Protein 7XKC (pdb70)

Nearest PDB structures (foldseek):
  7xkc-assembly2_B  TM=1.013E+00  e=2.143E-16  Daucus carota subsp. sativus
  7xkc-assembly1_A  TM=9.988E-01  e=8.987E-15  Daucus carota subsp. sativus
  7al8-assembly1_C  TM=9.572E-01  e=4.721E-09  Amaranthus caudatus
  1vbw-assembly1_A  TM=9.549E-01  e=1.785E-08  Momordica charantia
  3rdz-assembly1_C  TM=9.498E-01  e=2.299E-08  Fagopyrum esculentum

B-factor: mean 60.23, std 13.92, range [34.9, 108.22]

Foldseek 3Di:
DDKDWDCDPDNDTDIDDQDWDDFKAQVQQFPALVVSQVVVCVRTVQAHEDEDEPPDDDDPDFASRYWYQYAYPVRGRHGITGGD/DWDWDVVIDIDDADADDFWAQVQQFPAQVVSQVVVCVRGVQAHEDEDEPPDDPDFASRYWYQYAYPVRGRHGITGGD/DADWDWDCDPPSDTDIDGAHHFDFWAQVQAFPFQVVSQVVVCVRPVQAHEDEDEPPDDDDPDFASRYWYQYAYPGRGRHGITGHD/DDDKDWDCDPDNDTDIDDADWDDFKAQVQQFPAQVVSQVVVCVRTVQAHEDEDEPPDDDDPDFDSRYWYQYAYPVRGRHGITGHD

Sequence (331 aa):
GLEVLFQGPGSMESLLSCRGGKSSWPELVGKEGHIAAATVERENRHVRATVMREGSPTTQDFRCDRVWVVVNNRGIVVSPPHIGLEVLFQMESLLSCRGGKSSWPELVGKEGHIAAATVERENRHVRATVMREGSTQDFRCDRVWVVVNNRGIVVSPPHIGSGLEVLFQGPGSMESLLSCRGGKSSWPELVGKEGHIAAATVERENRHVRATVMREGSPTTQDFRCDRVWVVVNNRGIVVSPPHIGSGLEVLFQGPGSMESLLSCRGGKSSWPELVGKEGHIAAATVERENRHVRATVMREGSPTTQDFRCDRVWVVVNNRGIVVSPPHIG

Structure (mmCIF, N/CA/C/O backbone):
data_7XKC
#
_entry.id   7XKC
#
_cell.length_a   53.850
_cell.length_b   66.210
_cell.length_c   121.600
_cell.angle_alpha   90.000
_cell.angle_beta   90.000
_cell.angle_gamma   90.000
#
_symmetry.space_group_name_H-M   'P 21 21 21'
#
loop_
_entity.id
_entity.type
_entity.pdbx_description
1 polymer DCHP
2 non-polymer 'SULFATE ION'
3 water water
#
loop_
_atom_site.group_PDB
_atom_site.id
_atom_site.type_symbol
_atom_site.label_atom_id
_atom_site.label_alt_id
_atom_site.label_comp_id
_atom_site.label_asym_id
_atom_site.label_entity_id
_atom_site.label_seq_id
_atom_site.pdbx_PDB_ins_code
_atom_site.Cartn_x
_atom_site.Cartn_y
_atom_site.Cartn_z
_atom_site.occupancy
_atom_site.B_iso_or_equiv
_atom_site.auth_seq_id
_atom_site.auth_comp_id
_atom_site.auth_asym_id
_atom_site.auth_atom_id
_atom_site.pdbx_PDB_model_num
ATOM 1 N N . GLY A 1 9 ? 48.455 53.962 57.462 1.00 60.02 -4 GLY A N 1
ATOM 2 C CA . GLY A 1 9 ? 48.845 55.242 56.840 1.00 59.52 -4 GLY A CA 1
ATOM 3 C C . GLY A 1 9 ? 47.989 56.388 57.342 1.00 57.46 -4 GLY A C 1
ATOM 4 O O . GLY A 1 9 ? 48.490 57.118 58.196 1.00 55.04 -4 GLY A O 1
ATOM 5 N N . LEU A 1 10 ? 46.753 56.523 56.828 1.00 56.29 -3 LEU A N 1
ATOM 6 C CA . LEU A 1 10 ? 45.849 57.688 57.038 1.00 56.37 -3 LEU A CA 1
ATOM 7 C C . LEU A 1 10 ? 45.616 57.942 58.536 1.00 54.49 -3 LEU A C 1
ATOM 8 O O . LEU A 1 10 ? 45.189 57.027 59.284 1.00 51.30 -3 LEU A O 1
ATOM 13 N N . GLU A 1 11 ? 45.928 59.164 58.961 1.00 52.02 -2 GLU A N 1
ATOM 14 C CA . GLU A 1 11 ? 45.500 59.709 60.262 1.00 53.40 -2 GLU A CA 1
ATOM 15 C C . GLU A 1 11 ? 44.408 60.742 60.024 1.00 51.01 -2 GLU A C 1
ATOM 16 O O . GLU A 1 11 ? 44.581 61.585 59.147 1.00 48.06 -2 GLU A O 1
ATOM 22 N N . VAL A 1 12 ? 43.338 60.669 60.808 1.00 53.62 -1 VAL A N 1
ATOM 23 C CA . VAL A 1 12 ? 42.227 61.649 60.748 1.00 55.65 -1 VAL A CA 1
ATOM 24 C C . VAL A 1 12 ? 42.030 62.218 62.153 1.00 56.82 -1 VAL A C 1
ATOM 25 O O . VAL A 1 12 ? 41.724 61.454 63.069 1.00 53.92 -1 VAL A O 1
ATOM 29 N N . LEU A 1 13 ? 42.270 63.517 62.277 1.00 57.43 0 LEU A N 1
ATOM 30 C CA . LEU A 1 13 ? 41.979 64.350 63.457 1.00 60.23 0 LEU A CA 1
ATOM 31 C C . LEU A 1 13 ? 40.537 64.844 63.342 1.00 60.54 0 LEU A C 1
ATOM 32 O O . LEU A 1 13 ? 40.190 65.417 62.318 1.00 63.11 0 LEU A O 1
ATOM 37 N N . PHE A 1 14 ? 39.704 64.552 64.345 1.00 57.62 1 PHE A N 1
ATOM 38 C CA . PHE A 1 14 ? 38.305 65.009 64.468 1.00 57.86 1 PHE A CA 1
ATOM 39 C C . PHE A 1 14 ? 38.297 66.123 6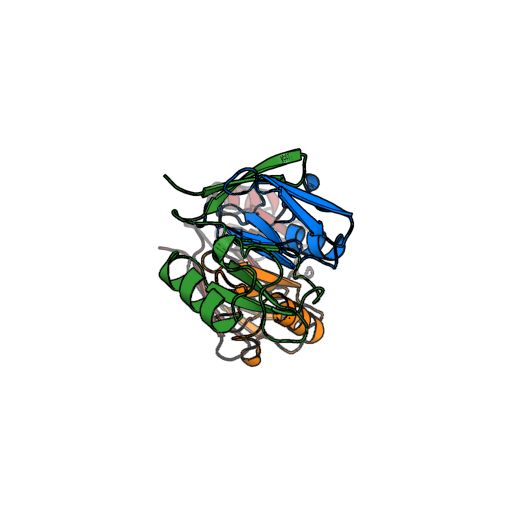5.503 1.00 59.25 1 PHE A C 1
ATOM 40 O O . PHE A 1 14 ? 38.743 65.893 66.634 1.00 56.28 1 PHE A O 1
ATOM 48 N N . GLN A 1 15 ? 37.886 67.307 65.051 1.00 60.64 2 GLN A N 1
ATOM 49 C CA . GLN A 1 15 ? 37.699 68.530 65.862 1.00 64.44 2 GLN A CA 1
ATOM 50 C C . GLN A 1 15 ? 36.231 68.532 66.293 1.00 64.54 2 GLN A C 1
ATOM 51 O O . GLN A 1 15 ? 35.401 69.115 65.572 1.00 61.54 2 GLN A O 1
ATOM 57 N N . GLY A 1 16 ? 35.974 67.859 67.420 1.00 62.39 3 GLY A N 1
ATOM 58 C CA . GLY A 1 16 ? 34.704 67.192 67.754 1.00 65.05 3 GLY A CA 1
ATOM 59 C C . GLY A 1 16 ? 33.633 68.188 68.162 1.00 73.03 3 GLY A C 1
ATOM 60 O O . GLY A 1 16 ? 33.705 69.359 67.803 1.00 74.52 3 GLY A O 1
ATOM 61 N N . PRO A 1 17 ? 32.587 67.735 68.892 1.00 72.93 4 PRO A N 1
ATOM 62 C CA . PRO A 1 17 ? 31.485 68.605 69.293 1.00 75.91 4 PRO A CA 1
ATOM 63 C C . PRO A 1 17 ? 31.897 69.879 70.039 1.00 78.30 4 PRO A C 1
ATOM 64 O O . PRO A 1 17 ? 31.207 70.849 69.848 1.00 85.28 4 PRO A O 1
ATOM 68 N N . GLY A 1 18 ? 32.947 69.848 70.866 1.00 77.78 5 GLY A N 1
ATOM 69 C CA . GLY A 1 18 ? 33.448 71.040 71.577 1.00 81.47 5 GLY A CA 1
ATOM 70 C C . GLY A 1 18 ? 34.825 71.424 71.072 1.00 83.09 5 GLY A C 1
ATOM 71 O O . GLY A 1 18 ? 35.011 71.547 69.843 1.00 78.95 5 GLY A O 1
ATOM 72 N N . SER A 1 19 ? 35.774 71.586 72.000 1.00 86.49 6 SER A N 1
ATOM 73 C CA . SER A 1 19 ? 37.240 71.534 71.746 1.00 86.10 6 SER A CA 1
ATOM 74 C C . SER A 1 19 ? 37.724 70.074 71.795 1.00 83.59 6 SER A C 1
ATOM 75 O O . SER A 1 19 ? 38.943 69.855 71.925 1.00 83.06 6 SER A O 1
ATOM 78 N N . MET A 1 20 ? 36.798 69.110 71.705 1.00 80.47 7 MET A N 1
ATOM 79 C CA . MET A 1 20 ? 37.048 67.651 71.588 1.00 76.69 7 MET A CA 1
ATOM 80 C C . MET A 1 20 ? 38.055 67.365 70.459 1.00 74.40 7 MET A C 1
ATOM 81 O O . MET A 1 20 ? 37.742 67.665 69.278 1.00 68.34 7 MET A O 1
ATOM 86 N N . GLU A 1 21 ? 39.217 66.811 70.811 1.00 77.28 8 GLU A N 1
ATOM 87 C CA . GLU A 1 21 ? 40.204 66.223 69.867 1.00 72.49 8 GLU A CA 1
ATOM 88 C C . GLU A 1 21 ? 40.026 64.703 69.923 1.00 66.25 8 GLU A C 1
ATOM 89 O O . GLU A 1 21 ? 39.799 64.179 71.021 1.00 64.03 8 GLU A O 1
ATOM 95 N N . SER A 1 22 ? 40.073 64.031 68.772 1.00 62.39 9 SER A N 1
ATOM 96 C CA . SER A 1 22 ? 40.271 62.565 68.661 1.00 61.58 9 SER A CA 1
ATOM 97 C C . SER A 1 22 ? 40.979 62.218 67.347 1.00 60.90 9 SER A C 1
ATOM 98 O O . SER A 1 22 ? 40.845 62.986 66.383 1.00 64.80 9 SER A O 1
ATOM 101 N N . LEU A 1 23 ? 41.687 61.088 67.317 1.00 59.38 10 LEU A N 1
ATOM 102 C CA . LEU A 1 23 ? 42.415 60.568 66.139 1.00 56.03 10 LEU A CA 1
ATOM 103 C C . LEU A 1 23 ? 41.855 59.191 65.778 1.00 52.42 10 LEU A C 1
ATOM 104 O O . LEU A 1 23 ? 41.573 58.442 66.709 1.00 51.18 10 LEU A O 1
ATOM 109 N N . LEU A 1 24 ? 41.684 58.904 64.485 1.00 52.84 11 LEU A N 1
ATOM 110 C CA . LEU A 1 24 ? 41.659 57.526 63.942 1.00 50.68 11 LEU A CA 1
ATOM 111 C C . LEU A 1 24 ? 42.981 57.299 63.221 1.00 50.69 11 LEU A C 1
ATOM 112 O O . LEU A 1 24 ? 43.409 58.200 62.484 1.00 52.18 11 LEU A O 1
ATOM 117 N N . SER A 1 25 ? 43.605 56.154 63.443 1.00 52.77 12 SER A N 1
ATOM 118 C CA . SER A 1 25 ? 44.766 55.662 62.667 1.00 55.30 12 SER A CA 1
ATOM 119 C C . SER A 1 25 ? 44.271 54.515 61.794 1.00 56.42 12 SER A C 1
ATOM 120 O O . SER A 1 25 ? 44.129 53.399 62.316 1.00 60.61 12 SER A O 1
ATOM 123 N N . CYS A 1 26 ? 43.942 54.805 60.539 1.00 55.68 13 CYS A N 1
ATOM 124 C CA . CYS A 1 26 ? 43.519 53.785 59.542 1.00 57.94 13 CYS A CA 1
ATOM 125 C C . CYS A 1 26 ? 44.752 52.974 59.121 1.00 66.31 13 CYS A C 1
ATOM 126 O O . CYS A 1 26 ? 45.868 53.536 59.156 1.00 71.35 13 CYS A O 1
ATOM 129 N N . ARG A 1 27 ? 44.536 51.717 58.735 1.00 65.38 14 ARG A N 1
ATOM 130 C CA . ARG A 1 27 ? 45.585 50.667 58.658 1.00 65.75 14 ARG A CA 1
ATOM 131 C C . ARG A 1 27 ? 46.495 50.865 57.433 1.00 66.61 14 ARG A C 1
ATOM 132 O O . ARG A 1 27 ? 47.704 51.095 57.640 1.00 70.11 14 ARG A O 1
ATOM 140 N N . GLY A 1 28 ? 45.969 50.761 56.209 1.00 63.74 15 GLY A N 1
ATOM 141 C CA . GLY A 1 28 ? 46.758 50.414 55.007 1.00 62.07 15 GLY A CA 1
ATOM 142 C C . GLY A 1 28 ? 47.580 51.560 54.449 1.00 61.45 15 GLY A C 1
ATOM 143 O O . GLY A 1 28 ? 48.015 52.421 55.216 1.00 64.95 15 GLY A O 1
ATOM 144 N N . GLY A 1 29 ? 47.815 51.540 53.136 1.00 61.37 16 GLY A N 1
ATOM 145 C CA . GLY A 1 29 ? 48.569 52.563 52.397 1.00 63.38 16 GLY A CA 1
ATOM 146 C C . GLY A 1 29 ? 47.625 53.582 51.796 1.00 59.18 16 GLY A C 1
ATOM 147 O O . GLY A 1 29 ? 47.381 54.614 52.441 1.00 70.30 16 GLY A O 1
ATOM 148 N N . LYS A 1 30 ? 47.064 53.262 50.635 1.00 52.83 17 LYS A N 1
ATOM 149 C CA . LYS A 1 30 ? 46.307 54.213 49.785 1.00 48.92 17 LYS A CA 1
ATOM 150 C C . LYS A 1 30 ? 44.941 54.502 50.429 1.00 46.36 17 LYS A C 1
ATOM 151 O O . LYS A 1 30 ? 44.276 53.552 50.885 1.00 45.95 17 LYS A O 1
ATOM 157 N N . SER A 1 31 ? 44.543 55.772 50.444 1.00 50.44 18 SER A N 1
ATOM 158 C CA . SER A 1 31 ? 43.279 56.263 51.036 1.00 49.16 18 SER A CA 1
ATOM 159 C C . SER A 1 31 ? 42.407 56.985 49.997 1.00 48.46 18 SER A C 1
ATOM 160 O O . SER A 1 31 ? 41.251 57.268 50.320 1.00 47.25 18 SER A O 1
ATOM 163 N N . SER A 1 32 ? 42.926 57.277 48.802 1.00 47.11 19 SER A N 1
ATOM 164 C CA . SER A 1 32 ? 42.245 58.123 47.778 1.00 48.69 19 SER A CA 1
ATOM 165 C C . SER A 1 32 ? 42.555 57.609 46.367 1.00 47.32 19 SER A C 1
ATOM 166 O O . SER A 1 32 ? 43.716 57.263 46.115 1.00 50.35 19 SER A O 1
ATOM 169 N N . TRP A 1 33 ? 41.557 57.595 45.482 1.00 45.39 20 TRP A N 1
ATOM 170 C CA . TRP A 1 33 ? 41.634 57.021 44.113 1.00 44.47 20 TRP A CA 1
ATOM 171 C C . TRP A 1 33 ? 41.131 58.022 43.070 1.00 43.54 20 TRP A C 1
ATOM 172 O O . TRP A 1 33 ? 40.148 57.779 42.371 1.00 42.01 20 TRP A O 1
ATOM 183 N N . PRO A 1 34 ? 41.819 59.170 42.883 1.00 46.85 21 PRO A N 1
ATOM 184 C CA . PRO A 1 34 ? 41.418 60.145 41.866 1.00 46.28 21 PRO A CA 1
ATOM 185 C C . PRO A 1 34 ? 41.387 59.513 40.466 1.00 45.86 21 PRO A C 1
ATOM 186 O O . PRO A 1 34 ? 40.511 59.850 39.699 1.00 48.65 21 PRO A O 1
ATOM 190 N N . GLU A 1 35 ? 42.309 58.593 40.184 1.00 43.61 22 GLU A N 1
ATOM 191 C CA . GLU A 1 35 ? 42.485 57.961 38.846 1.00 43.96 22 GLU A CA 1
ATOM 192 C C . GLU A 1 35 ? 41.265 57.090 38.510 1.00 43.15 22 GLU A C 1
ATOM 193 O O . GLU A 1 35 ? 41.205 56.594 37.381 1.00 40.66 22 GLU A O 1
ATOM 199 N N . LEU A 1 36 ? 40.335 56.879 39.455 1.00 44.24 23 LEU A N 1
ATOM 200 C CA . LEU A 1 36 ? 39.171 55.980 39.237 1.00 43.25 23 LEU A CA 1
ATOM 201 C C . LEU A 1 36 ? 37.932 56.771 38.801 1.00 42.93 23 LEU A C 1
ATOM 202 O O . LEU A 1 36 ? 36.935 56.120 38.392 1.00 40.98 23 LEU A O 1
ATOM 207 N N . VAL A 1 37 ? 37.991 58.107 38.840 1.00 44.78 24 VAL A N 1
ATOM 208 C CA . VAL A 1 37 ? 36.873 58.958 38.346 1.00 45.89 24 VAL A CA 1
ATOM 209 C C . VAL A 1 37 ? 36.721 58.672 36.846 1.00 48.19 24 VAL A C 1
ATOM 210 O O . VAL A 1 37 ? 37.747 58.728 36.132 1.00 49.62 24 VAL A O 1
ATOM 214 N N . GLY A 1 38 ? 35.503 58.340 36.401 1.00 47.44 25 GLY A N 1
ATOM 215 C CA . GLY A 1 38 ? 35.181 58.108 34.982 1.00 48.41 25 GLY A CA 1
ATOM 216 C C . GLY A 1 38 ? 35.232 56.642 34.610 1.00 49.08 25 GLY A C 1
ATOM 217 O O . GLY A 1 38 ? 34.872 56.334 33.478 1.00 51.56 25 GLY A O 1
ATOM 218 N N . LYS A 1 39 ? 35.669 55.759 35.509 1.00 46.98 26 LYS A N 1
ATOM 219 C CA . LYS A 1 39 ? 35.688 54.291 35.279 1.00 47.72 26 LYS A CA 1
ATOM 220 C C . LYS A 1 39 ? 34.340 53.707 35.713 1.00 46.23 26 LYS A C 1
ATOM 221 O O . LYS A 1 39 ? 33.591 54.408 36.414 1.00 47.06 26 LYS A O 1
ATOM 227 N N . GLU A 1 40 ? 34.049 52.472 35.305 1.00 46.98 27 GLU A N 1
ATOM 228 C CA . GLU A 1 40 ? 32.841 51.719 35.735 1.00 49.53 27 GLU A CA 1
ATOM 229 C C . GLU A 1 40 ? 33.007 51.369 37.221 1.00 47.28 27 GLU A C 1
ATOM 230 O O . GLU A 1 40 ? 34.145 50.966 37.633 1.00 44.28 27 GLU A O 1
ATOM 236 N N . GLY A 1 41 ? 31.922 51.494 37.990 1.00 46.68 28 GLY A N 1
ATOM 237 C CA . GLY A 1 41 ? 31.883 51.250 39.441 1.00 47.10 28 GLY A CA 1
ATOM 238 C C . GLY A 1 41 ? 32.581 49.959 39.845 1.00 45.83 28 GLY A C 1
ATOM 239 O O . GLY A 1 41 ? 33.346 49.992 40.823 1.00 44.31 28 GLY A O 1
ATOM 240 N N . HIS A 1 42 ? 32.361 48.873 39.094 1.00 46.54 29 HIS A N 1
ATOM 241 C CA . HIS A 1 42 ? 32.808 47.504 39.457 1.00 47.40 29 HIS A CA 1
ATOM 242 C C . HIS A 1 42 ? 34.314 47.360 39.209 1.00 45.84 29 HIS A C 1
ATOM 243 O O . HIS A 1 42 ? 34.957 46.678 40.017 1.00 44.95 29 HIS A O 1
ATOM 250 N N . ILE A 1 43 ? 34.847 48.003 38.155 1.00 46.21 30 ILE A N 1
ATOM 251 C CA . ILE A 1 43 ? 36.310 48.058 37.896 1.00 47.17 30 ILE A CA 1
ATOM 252 C C . ILE A 1 43 ? 36.952 48.832 39.048 1.00 45.49 30 ILE A C 1
ATOM 253 O O . ILE A 1 43 ? 37.974 48.336 39.590 1.00 47.19 30 ILE A O 1
ATOM 258 N N . ALA A 1 44 ? 36.369 49.982 39.403 1.00 45.67 31 ALA A N 1
ATOM 259 C CA . ALA A 1 44 ? 36.867 50.892 40.461 1.00 44.09 31 ALA A CA 1
ATOM 260 C C . ALA A 1 44 ? 36.910 50.162 41.812 1.00 40.70 31 ALA A C 1
ATOM 261 O O . ALA A 1 44 ? 37.972 50.189 42.469 1.00 38.36 31 ALA A O 1
ATOM 263 N N . ALA A 1 45 ? 35.808 49.513 42.185 1.00 40.85 32 ALA A N 1
ATOM 264 C CA . ALA A 1 45 ? 35.671 48.786 43.468 1.00 40.65 32 ALA A CA 1
ATOM 265 C C . ALA A 1 45 ? 36.721 47.670 43.548 1.00 41.16 32 ALA A C 1
ATOM 266 O O . ALA A 1 45 ? 37.301 47.480 44.633 1.00 39.91 32 ALA A O 1
ATOM 268 N N . ALA A 1 46 ? 36.978 46.971 42.431 1.00 42.76 33 ALA A N 1
ATOM 269 C CA . ALA A 1 46 ? 37.974 45.876 42.378 1.00 42.14 33 ALA A CA 1
ATOM 270 C C . ALA A 1 46 ? 39.375 46.467 42.577 1.00 43.38 33 ALA A C 1
ATOM 271 O O . ALA A 1 46 ? 40.117 45.920 43.412 1.00 47.34 33 ALA A O 1
ATOM 273 N N . THR A 1 47 ? 39.677 47.589 41.922 1.00 42.00 34 THR A N 1
ATOM 274 C CA . THR A 1 47 ? 40.999 48.264 41.987 1.00 41.86 34 THR A CA 1
ATOM 275 C C . THR A 1 47 ? 41.264 48.746 43.420 1.00 42.66 34 THR A C 1
ATOM 276 O O . THR A 1 47 ? 42.383 48.520 43.923 1.00 41.86 34 THR A O 1
ATOM 280 N N . VAL A 1 48 ? 40.270 49.386 44.040 1.00 39.76 35 VAL A N 1
ATOM 281 C CA . VAL A 1 48 ? 40.333 49.858 45.454 1.00 40.70 35 VAL A CA 1
ATOM 282 C C . VAL A 1 48 ? 40.742 48.696 46.364 1.00 42.08 35 VAL A C 1
ATOM 283 O O . VAL A 1 48 ? 41.692 48.854 47.139 1.00 42.87 35 VAL A O 1
ATOM 287 N N . GLU A 1 49 ? 40.052 47.565 46.250 1.00 41.05 36 GLU A N 1
ATOM 288 C CA . GLU A 1 49 ? 40.254 46.397 47.145 1.00 43.05 36 GLU A CA 1
ATOM 289 C C . GLU A 1 49 ? 41.599 45.738 46.841 1.00 45.20 36 GLU A C 1
ATOM 290 O O . GLU A 1 49 ? 42.259 45.311 47.791 1.00 47.05 36 GLU A O 1
ATOM 296 N N . ARG A 1 50 ? 41.981 45.688 45.563 1.00 44.57 37 ARG A N 1
ATOM 297 C CA . ARG A 1 50 ? 43.291 45.175 45.083 1.00 45.76 37 ARG A CA 1
ATOM 298 C C . ARG A 1 50 ? 44.411 46.016 45.702 1.00 45.39 37 ARG A C 1
ATOM 299 O O . ARG A 1 50 ? 45.366 45.412 46.227 1.00 47.70 37 ARG A O 1
ATOM 307 N N . GLU A 1 51 ? 44.282 47.349 45.692 1.00 46.61 38 GLU A N 1
ATOM 308 C CA . GLU A 1 51 ? 45.366 48.290 46.093 1.00 44.54 38 GLU A CA 1
ATOM 309 C C . GLU A 1 51 ? 45.386 48.495 47.607 1.00 43.21 38 GLU A C 1
ATOM 310 O O . GLU A 1 51 ? 46.422 48.947 48.108 1.00 43.13 38 GLU A O 1
ATOM 316 N N . ASN A 1 52 ? 44.272 48.242 48.295 1.00 42.69 39 ASN A N 1
ATOM 317 C CA . ASN A 1 52 ? 44.189 48.362 49.771 1.00 42.38 39 ASN A CA 1
ATOM 318 C C . ASN A 1 52 ? 43.323 47.220 50.295 1.00 44.00 39 ASN A C 1
ATOM 319 O O . ASN A 1 52 ? 42.096 47.319 50.210 1.00 44.53 39 ASN A O 1
ATOM 324 N N . ARG A 1 53 ? 43.953 46.184 50.828 1.00 42.31 40 ARG A N 1
ATOM 325 C CA . ARG A 1 53 ? 43.279 44.935 51.277 1.00 44.52 40 ARG A CA 1
ATOM 326 C C . ARG A 1 53 ? 42.603 45.144 52.634 1.00 41.74 40 ARG A C 1
ATOM 327 O O . ARG A 1 53 ? 41.906 44.206 53.034 1.00 38.75 40 ARG A O 1
ATOM 335 N N . HIS A 1 54 ? 42.732 46.332 53.238 1.00 45.06 41 HIS A N 1
ATOM 336 C CA . HIS A 1 54 ? 42.124 46.668 54.552 1.00 46.82 41 HIS A CA 1
ATOM 337 C C . HIS A 1 54 ? 40.766 47.358 54.383 1.00 44.43 41 HIS A C 1
ATOM 338 O O . HIS A 1 54 ? 40.114 47.576 55.389 1.00 49.27 41 HIS A O 1
ATOM 345 N N . VAL A 1 55 ? 40.347 47.683 53.164 1.00 43.11 42 VAL A N 1
ATOM 346 C CA . VAL A 1 55 ? 39.083 48.435 52.928 1.00 41.61 42 VAL A CA 1
ATOM 347 C C . VAL A 1 55 ? 38.101 47.570 52.147 1.00 40.20 42 VAL A C 1
ATOM 348 O O . VAL A 1 55 ? 38.533 46.705 51.399 1.00 40.61 42 VAL A O 1
ATOM 352 N N . ARG A 1 56 ? 36.817 47.777 52.418 1.00 41.07 43 ARG A N 1
ATOM 353 C CA . ARG A 1 56 ? 35.672 47.154 51.717 1.00 42.08 43 ARG A CA 1
ATOM 354 C C . ARG A 1 56 ? 35.050 48.242 50.843 1.00 39.18 43 ARG A C 1
ATOM 355 O O . ARG A 1 56 ? 34.656 49.280 51.409 1.00 38.59 43 ARG A O 1
ATOM 363 N N . ALA A 1 57 ? 35.047 48.033 49.523 1.00 38.16 44 ALA A N 1
ATOM 364 C CA . ALA A 1 57 ? 34.541 48.992 48.513 1.00 37.11 44 ALA A CA 1
ATOM 365 C C . ALA A 1 57 ? 33.104 48.598 48.208 1.00 36.29 44 ALA A C 1
ATOM 366 O O . ALA A 1 57 ? 32.879 47.430 47.900 1.00 35.51 44 ALA A O 1
ATOM 368 N N . THR A 1 58 ? 32.182 49.547 48.335 1.00 39.11 45 THR A N 1
ATOM 369 C CA . THR A 1 58 ? 30.739 49.364 48.077 1.00 39.89 45 THR A CA 1
ATOM 370 C C . THR A 1 58 ? 30.307 50.446 47.094 1.00 38.43 45 THR A C 1
ATOM 371 O O . THR A 1 58 ? 30.615 51.640 47.329 1.00 38.47 45 THR A O 1
ATOM 375 N N . VAL A 1 59 ? 29.650 50.018 46.024 1.00 38.86 46 VAL A N 1
ATOM 376 C CA . VAL A 1 59 ? 29.110 50.929 44.977 1.00 39.66 46 VAL A CA 1
ATOM 377 C C . VAL A 1 59 ? 27.811 51.527 45.527 1.00 41.64 46 VAL A C 1
ATOM 378 O O . VAL A 1 59 ? 26.998 50.781 46.087 1.00 41.47 46 VAL A O 1
ATOM 382 N N . MET A 1 60 ? 27.649 52.836 45.380 1.00 40.69 47 MET A N 1
ATOM 383 C CA . MET A 1 60 ? 26.516 53.628 45.908 1.00 43.39 47 MET A CA 1
ATOM 384 C C . MET A 1 60 ? 26.095 54.623 44.819 1.00 47.13 47 MET A C 1
ATOM 385 O O . MET A 1 60 ? 26.996 55.200 44.181 1.00 46.97 47 MET A O 1
ATOM 390 N N . ARG A 1 61 ? 24.791 54.827 44.609 1.00 49.32 48 ARG A N 1
ATOM 391 C CA . ARG A 1 61 ? 24.278 55.905 43.729 1.00 52.89 48 ARG A CA 1
ATOM 392 C C . ARG A 1 61 ? 24.516 57.261 44.408 1.00 53.26 48 ARG A C 1
ATOM 393 O O . ARG A 1 61 ? 24.367 57.342 45.633 1.00 49.22 48 ARG A O 1
ATOM 401 N N . GLU A 1 62 ? 24.915 58.253 43.606 1.00 54.72 49 GLU A N 1
ATOM 402 C CA . GLU A 1 62 ? 25.016 59.696 43.951 1.00 58.11 49 GLU A CA 1
ATOM 403 C C . GLU A 1 62 ? 23.933 60.119 44.943 1.00 57.57 49 GLU A C 1
ATOM 404 O O . GLU A 1 62 ? 22.781 59.730 44.764 1.00 54.07 49 GLU A O 1
ATOM 410 N N . GLY A 1 63 ? 24.329 60.932 45.921 1.00 64.06 50 GLY A N 1
ATOM 411 C CA . GLY A 1 63 ? 23.438 61.736 46.780 1.00 67.56 50 GLY A CA 1
ATOM 412 C C . GLY A 1 63 ? 22.477 60.910 47.608 1.00 68.62 50 GLY A C 1
ATOM 413 O O . GLY A 1 63 ? 21.454 61.467 47.996 1.00 71.65 50 GLY A O 1
ATOM 414 N N . SER A 1 64 ? 22.765 59.632 47.838 1.00 66.24 51 SER A N 1
ATOM 415 C CA . SER A 1 64 ? 21.979 58.765 48.750 1.00 70.47 51 SER A CA 1
ATOM 416 C C . SER A 1 64 ? 22.284 59.209 50.175 1.00 74.25 51 SER A C 1
ATOM 417 O O . SER A 1 64 ? 23.377 59.718 50.418 1.00 67.57 51 SER A O 1
ATOM 420 N N . PRO A 1 65 ? 21.313 59.113 51.118 1.00 78.28 52 PRO A N 1
ATOM 421 C CA . PRO A 1 65 ? 21.486 59.705 52.445 1.00 81.38 52 PRO A CA 1
ATOM 422 C C . PRO A 1 65 ? 22.704 59.084 53.144 1.00 82.35 52 PRO A C 1
ATOM 423 O O . PRO A 1 65 ? 22.721 57.869 53.317 1.00 78.57 52 PRO A O 1
ATOM 427 N N . THR A 1 66 ? 23.710 59.907 53.468 1.00 81.15 53 THR A N 1
ATOM 428 C CA . THR A 1 66 ? 24.959 59.461 54.155 1.00 77.17 53 THR A CA 1
ATOM 429 C C . THR A 1 66 ? 24.683 59.358 55.659 1.00 79.50 53 THR A C 1
ATOM 430 O O . THR A 1 66 ? 24.169 60.318 56.248 1.00 86.18 53 THR A O 1
ATOM 434 N N . THR A 1 67 ? 24.984 58.184 56.216 1.00 76.55 54 THR A N 1
ATOM 435 C CA . THR A 1 67 ? 25.165 57.889 57.656 1.00 72.60 54 THR A CA 1
ATOM 436 C C . THR A 1 67 ? 26.257 58.816 58.209 1.00 67.64 54 THR A C 1
ATOM 437 O O . THR A 1 67 ? 27.304 58.960 57.544 1.00 66.29 54 THR A O 1
ATOM 441 N N . GLN A 1 68 ? 26.036 59.364 59.404 1.00 68.81 55 GLN A N 1
ATOM 442 C CA . GLN A 1 68 ? 26.939 60.337 60.074 1.00 63.34 55 GLN A CA 1
ATOM 443 C C . GLN A 1 68 ? 27.976 59.591 60.931 1.00 57.75 55 GLN A C 1
ATOM 444 O O . GLN A 1 68 ? 27.946 59.708 62.156 1.00 49.85 55 GLN A O 1
ATOM 450 N N . ASP A 1 69 ? 28.877 58.864 60.273 1.00 55.72 56 ASP A N 1
ATOM 451 C CA . ASP A 1 69 ? 30.034 58.158 60.869 1.00 52.19 56 ASP A CA 1
ATOM 452 C C . ASP A 1 69 ? 31.188 58.217 59.862 1.00 50.70 56 ASP A C 1
ATOM 453 O O . ASP A 1 69 ? 30.949 58.578 58.702 1.00 51.85 56 ASP A O 1
ATOM 458 N N . PHE A 1 70 ? 32.402 57.904 60.319 1.00 49.26 57 PHE A N 1
ATOM 459 C CA . PHE A 1 70 ? 33.620 57.744 59.488 1.00 47.14 57 PHE A CA 1
ATOM 460 C C . PHE A 1 70 ? 34.226 56.389 59.824 1.00 44.54 57 PHE A C 1
ATOM 461 O O . PHE A 1 70 ? 34.476 56.147 60.990 1.00 43.17 57 PHE A O 1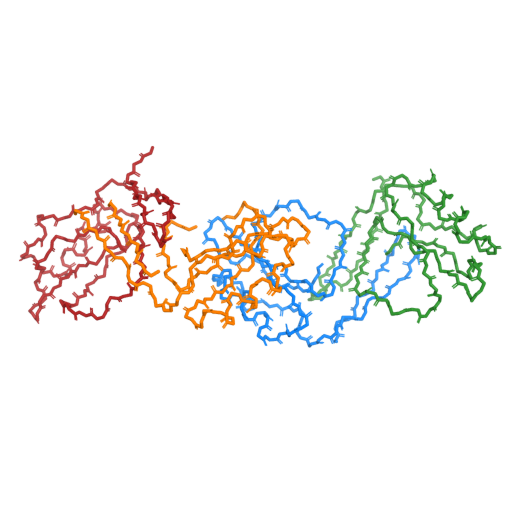
ATOM 469 N N . ARG A 1 71 ? 34.456 55.554 58.814 1.00 45.60 58 ARG A N 1
ATOM 470 C CA . ARG A 1 71 ? 35.015 54.182 58.933 1.00 44.98 58 ARG A CA 1
ATOM 471 C C . ARG A 1 71 ? 36.295 54.071 58.100 1.00 43.79 58 ARG A C 1
ATOM 472 O O . ARG A 1 71 ? 36.230 54.311 56.877 1.00 42.39 58 ARG A O 1
ATOM 480 N N . CYS A 1 72 ? 37.403 53.723 58.759 1.00 46.35 59 CYS A N 1
ATOM 481 C CA . CYS A 1 72 ? 38.734 53.446 58.164 1.00 45.70 59 CYS A CA 1
ATOM 482 C C . CYS A 1 72 ? 38.663 52.361 57.089 1.00 44.83 59 CYS A C 1
ATOM 483 O O . CYS A 1 72 ? 39.508 52.426 56.163 1.00 46.33 59 CYS A O 1
ATOM 486 N N . ASP A 1 73 ? 37.735 51.407 57.209 1.00 41.68 60 ASP A N 1
ATOM 487 C CA . ASP A 1 73 ? 37.745 50.160 56.400 1.00 41.03 60 ASP A CA 1
ATOM 488 C C . ASP A 1 73 ? 36.707 50.241 55.276 1.00 40.36 60 ASP A C 1
ATOM 489 O O . ASP A 1 73 ? 36.482 49.227 54.639 1.00 37.90 60 ASP A O 1
ATOM 494 N N . ARG A 1 74 ? 36.093 51.404 55.051 1.00 42.38 61 ARG A N 1
ATOM 495 C CA . ARG A 1 74 ? 35.020 51.583 54.035 1.00 42.10 61 ARG A CA 1
ATOM 496 C C . ARG A 1 74 ? 35.504 52.539 52.935 1.00 40.52 61 ARG A C 1
ATOM 497 O O . ARG A 1 74 ? 36.104 53.578 53.259 1.00 39.26 61 ARG A O 1
ATOM 505 N N . VAL A 1 75 ? 35.243 52.179 51.685 1.00 37.30 62 VAL A N 1
ATOM 506 C CA . VAL A 1 75 ? 35.436 53.072 50.505 1.00 39.16 62 VAL A CA 1
ATOM 507 C C . VAL A 1 75 ? 34.128 53.048 49.713 1.00 38.65 62 VAL A C 1
ATOM 508 O O . VAL A 1 75 ? 33.792 51.993 49.122 1.00 39.24 62 VAL A O 1
ATOM 512 N N . TRP A 1 76 ? 33.374 54.142 49.791 1.00 38.46 63 TRP A N 1
ATOM 513 C CA . TRP A 1 76 ? 32.197 54.358 48.919 1.00 39.40 63 TRP A CA 1
ATOM 514 C C . TRP A 1 76 ? 32.719 54.601 47.497 1.00 38.16 63 TRP A C 1
ATOM 515 O O . TRP A 1 76 ? 33.583 55.485 47.341 1.00 35.91 63 TRP A O 1
ATOM 526 N N . VAL A 1 77 ? 32.259 53.807 46.527 1.00 38.15 64 VAL A N 1
ATOM 527 C CA . VAL A 1 77 ? 32.429 54.073 45.070 1.00 38.74 64 VAL A CA 1
ATOM 528 C C . VAL A 1 77 ? 31.137 54.727 44.565 1.00 38.92 64 VAL A C 1
ATOM 529 O O . VAL A 1 77 ? 30.174 54.006 44.325 1.00 38.05 64 VAL A O 1
ATOM 533 N N . VAL A 1 78 ? 31.107 56.058 44.468 1.00 40.82 65 VAL A N 1
ATOM 534 C CA . VAL A 1 78 ? 29.866 56.831 44.174 1.00 42.97 65 VAL A CA 1
ATOM 535 C C . VAL A 1 78 ? 29.721 56.955 42.655 1.00 44.88 65 VAL A C 1
ATOM 536 O O . VAL A 1 78 ? 30.628 57.532 42.013 1.00 45.87 65 VAL A O 1
ATOM 540 N N . VAL A 1 79 ? 28.620 56.427 42.120 1.00 43.84 66 VAL A N 1
ATOM 541 C CA . VAL A 1 79 ? 28.359 56.322 40.658 1.00 45.43 66 VAL A CA 1
ATOM 542 C C . VAL A 1 79 ? 27.079 57.085 40.315 1.00 49.03 66 VAL A C 1
ATOM 543 O O . VAL A 1 79 ? 26.184 57.210 41.201 1.00 50.93 66 VAL A O 1
ATOM 547 N N . ASN A 1 80 ? 26.977 57.516 39.054 1.00 51.09 67 ASN A N 1
ATOM 548 C CA . ASN A 1 80 ? 25.758 58.135 38.475 1.00 54.42 67 ASN A CA 1
ATOM 549 C C . ASN A 1 80 ? 24.821 57.024 37.991 1.00 56.24 67 ASN A C 1
ATOM 550 O O . ASN A 1 80 ? 25.141 55.850 38.207 1.00 56.18 67 ASN A O 1
ATOM 555 N N . ASN A 1 81 ? 23.724 57.409 37.338 1.00 59.20 68 ASN A N 1
ATOM 556 C CA . ASN A 1 81 ? 22.649 56.537 36.780 1.00 63.16 68 ASN A CA 1
ATOM 557 C C . ASN A 1 81 ? 23.241 55.489 35.809 1.00 60.77 68 ASN A C 1
ATOM 558 O O . ASN A 1 81 ? 22.600 54.479 35.564 1.00 58.64 68 ASN A O 1
ATOM 563 N N . ARG A 1 82 ? 24.417 55.742 35.237 1.00 54.49 69 ARG A N 1
ATOM 564 C CA . ARG A 1 82 ? 25.088 54.880 34.231 1.00 55.03 69 ARG A CA 1
ATOM 565 C C . ARG A 1 82 ? 26.132 53.971 34.894 1.00 49.23 69 ARG A C 1
ATOM 566 O O . ARG A 1 82 ? 26.732 53.178 34.174 1.00 45.51 69 ARG A O 1
ATOM 574 N N . GLY A 1 83 ? 26.369 54.072 36.206 1.00 52.67 70 GLY A N 1
ATOM 575 C CA . GLY A 1 83 ? 27.314 53.195 36.929 1.00 48.67 70 GLY A CA 1
ATOM 576 C C . GLY A 1 83 ? 28.763 53.662 36.819 1.00 47.05 70 GLY A C 1
ATOM 577 O O . GLY A 1 83 ? 29.671 52.900 37.201 1.00 49.90 70 GLY A O 1
ATOM 578 N N . ILE A 1 84 ? 28.965 54.905 36.391 1.00 47.46 71 ILE A N 1
ATOM 579 C CA . ILE A 1 84 ? 30.292 55.560 36.250 1.00 46.03 71 ILE A CA 1
ATOM 580 C C . ILE A 1 84 ? 30.605 56.321 37.543 1.00 44.86 71 ILE A C 1
ATOM 581 O O . ILE A 1 84 ? 29.723 57.038 38.050 1.00 44.58 71 ILE A O 1
ATOM 586 N N . VAL A 1 85 ? 31.849 56.205 38.016 1.00 44.40 72 VAL A N 1
ATOM 587 C CA . VAL A 1 85 ? 32.371 56.893 39.233 1.00 43.66 72 VAL A CA 1
ATOM 588 C C . VAL A 1 85 ? 32.429 58.399 38.949 1.00 43.93 72 VAL A C 1
ATOM 589 O O . VAL A 1 85 ? 33.089 58.784 37.961 1.00 44.88 72 VAL A O 1
ATOM 593 N N . VAL A 1 86 ? 31.846 59.220 39.829 1.00 43.54 73 VAL A N 1
ATOM 594 C CA . VAL A 1 86 ? 31.706 60.692 39.620 1.00 46.31 73 VAL A CA 1
ATOM 595 C C . VAL A 1 86 ? 32.666 61.469 40.521 1.00 47.22 73 VAL A C 1
ATOM 596 O O . VAL A 1 86 ? 32.889 62.648 40.237 1.00 50.50 73 VAL A O 1
ATOM 600 N N . SER A 1 87 ? 33.183 60.852 41.576 1.00 49.58 74 SER A N 1
ATOM 601 C CA . SER A 1 87 ? 34.057 61.484 42.600 1.00 49.79 74 SER A CA 1
ATOM 602 C C . SER A 1 87 ? 35.191 60.510 42.918 1.00 48.15 74 SER A C 1
ATOM 603 O O . SER A 1 87 ? 35.013 59.298 42.780 1.00 46.09 74 SER A O 1
ATOM 606 N N . PRO A 1 88 ? 36.375 60.991 43.363 1.00 48.30 75 PRO A N 1
ATOM 607 C CA . PRO A 1 88 ? 37.457 60.095 43.776 1.00 47.62 75 PRO A CA 1
ATOM 608 C C . PRO A 1 88 ? 36.998 59.246 44.952 1.00 46.31 75 PRO A C 1
ATOM 609 O O . PRO A 1 88 ? 36.600 59.800 45.970 1.00 50.90 75 PRO A O 1
ATOM 613 N N . PRO A 1 89 ? 36.955 57.901 44.844 1.00 42.32 76 PRO A N 1
ATOM 614 C CA . PRO A 1 89 ? 36.703 57.048 46.001 1.00 41.75 76 PRO A CA 1
ATOM 615 C C . PRO A 1 89 ? 37.822 57.265 47.025 1.00 42.71 76 PRO A C 1
ATOM 616 O O . PRO A 1 89 ? 38.975 57.365 46.653 1.00 40.67 76 PRO A O 1
ATOM 620 N N . HIS A 1 90 ? 37.451 57.375 48.291 1.00 44.34 77 HIS A N 1
ATOM 621 C CA . HIS A 1 90 ? 38.381 57.601 49.422 1.00 44.42 77 HIS A CA 1
ATOM 622 C C . HIS A 1 90 ? 37.847 56.877 50.655 1.00 44.02 77 HIS A C 1
ATOM 623 O O . HIS A 1 90 ? 36.629 56.585 50.715 1.00 46.22 77 HIS A O 1
ATOM 630 N N . ILE A 1 91 ? 38.735 56.579 51.592 1.00 45.45 78 ILE A N 1
ATOM 631 C CA . ILE A 1 91 ? 38.393 55.977 52.914 1.00 45.61 78 ILE A CA 1
ATOM 632 C C . ILE A 1 91 ? 37.396 56.907 53.617 1.00 45.66 78 ILE A C 1
ATOM 633 O O . ILE A 1 91 ? 37.469 58.132 53.412 1.00 45.96 78 ILE A O 1
ATOM 638 N N . GLY A 1 92 ? 36.454 56.338 54.361 1.00 46.65 79 GLY A N 1
ATOM 639 C CA . GLY A 1 92 ? 35.488 57.101 55.172 1.00 48.11 79 GLY A CA 1
ATOM 640 C C . GLY A 1 92 ? 34.175 56.360 55.331 1.00 48.77 79 GLY A C 1
ATOM 641 O O . GLY A 1 92 ? 33.489 56.598 56.324 1.00 47.68 79 GLY A O 1
ATOM 643 N N . LEU B 1 10 ? 24.188 28.132 34.773 1.00 57.56 -3 LEU B N 1
ATOM 644 C CA . LEU B 1 10 ? 24.685 27.468 33.543 1.00 56.97 -3 LEU B CA 1
ATOM 645 C C . LEU B 1 10 ? 23.998 28.082 32.321 1.00 58.67 -3 LEU B C 1
ATOM 646 O O . LEU B 1 10 ? 24.712 28.778 31.608 1.00 62.50 -3 LEU B O 1
ATOM 651 N N . GLU B 1 11 ? 22.714 27.831 32.077 1.00 56.73 -2 GLU B N 1
ATOM 652 C CA . GLU B 1 11 ? 22.049 28.228 30.812 1.00 57.37 -2 GLU B CA 1
ATOM 653 C C . GLU B 1 11 ? 21.014 29.308 31.128 1.00 54.02 -2 GLU B C 1
ATOM 654 O O . GLU B 1 11 ? 20.300 29.150 32.131 1.00 50.09 -2 GLU B O 1
ATOM 660 N N . VAL B 1 12 ? 20.942 30.359 30.309 1.00 54.36 -1 VAL B N 1
ATOM 661 C CA . VAL B 1 12 ? 19.878 31.391 30.425 1.00 54.51 -1 VAL B CA 1
ATOM 662 C C . VAL B 1 12 ? 19.211 31.527 29.060 1.00 55.91 -1 VAL B C 1
ATOM 663 O O . VAL B 1 12 ? 19.894 31.876 28.076 1.00 54.76 -1 VAL B O 1
ATOM 667 N N . LEU B 1 13 ? 17.941 31.149 29.012 1.00 54.83 0 LEU B N 1
ATOM 668 C CA . LEU B 1 13 ? 17.078 31.184 27.814 1.00 58.95 0 LEU B CA 1
ATOM 669 C C . LEU B 1 13 ? 16.386 32.549 27.783 1.00 60.65 0 LEU B C 1
ATOM 670 O O . LEU B 1 13 ? 15.778 32.914 28.811 1.00 60.94 0 LEU B O 1
ATOM 675 N N . PHE B 1 14 ? 16.470 33.277 26.682 1.00 58.96 1 PHE B N 1
ATOM 676 C CA . PHE B 1 14 ? 15.810 34.604 26.585 1.00 62.10 1 PHE B CA 1
ATOM 677 C C . PHE B 1 14 ? 14.998 34.759 25.298 1.00 66.65 1 PHE B C 1
ATOM 678 O O . PHE B 1 14 ? 15.181 34.037 24.280 1.00 65.36 1 PHE B O 1
ATOM 686 N N . GLN B 1 15 ? 14.080 35.717 25.418 1.00 69.27 2 GLN B N 1
ATOM 687 C CA . GLN B 1 15 ? 13.041 36.133 24.453 1.00 74.84 2 GLN B CA 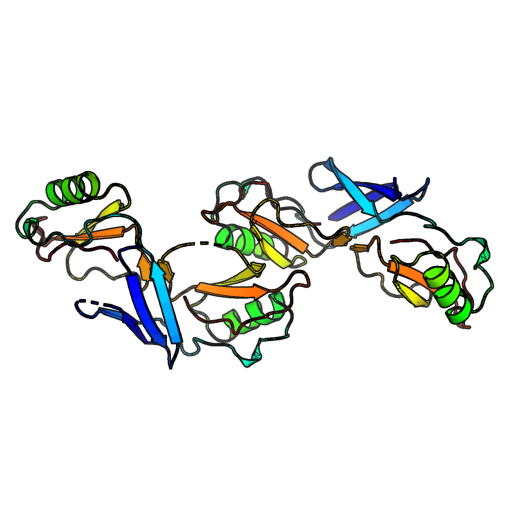1
ATOM 688 C C . GLN B 1 15 ? 13.640 37.250 23.575 1.00 71.05 2 GLN B C 1
ATOM 689 O O . GLN B 1 15 ? 13.103 38.374 23.569 1.00 67.72 2 GLN B O 1
ATOM 695 N N . MET B 1 20 ? 14.144 35.072 17.603 1.00 95.21 7 MET B N 1
ATOM 696 C CA . MET B 1 20 ? 13.308 34.024 18.261 1.00 90.79 7 MET B CA 1
ATOM 697 C C . MET B 1 20 ? 13.867 33.767 19.673 1.00 86.44 7 MET B C 1
ATOM 698 O O . MET B 1 20 ? 13.887 34.721 20.501 1.00 86.47 7 MET B O 1
ATOM 703 N N . GLU B 1 21 ? 14.286 32.530 19.947 1.00 86.87 8 GLU B N 1
ATOM 704 C CA . GLU B 1 21 ? 14.739 32.046 21.278 1.00 77.60 8 GLU B CA 1
ATOM 705 C C . GLU B 1 21 ? 16.260 31.960 21.210 1.00 72.67 8 GLU B C 1
ATOM 706 O O . GLU B 1 21 ? 16.781 31.546 20.153 1.00 72.57 8 GLU B O 1
ATOM 712 N N . SER B 1 22 ? 16.941 32.355 22.286 1.00 75.63 9 SER B N 1
ATOM 713 C CA . SER B 1 22 ? 18.418 32.467 22.340 1.00 70.25 9 SER B CA 1
ATOM 714 C C . SER B 1 22 ? 18.941 32.089 23.733 1.00 63.86 9 SER B C 1
ATOM 715 O O . SER B 1 22 ? 18.183 32.197 24.725 1.00 61.11 9 SER B O 1
ATOM 718 N N . LEU B 1 23 ? 20.188 31.632 23.780 1.00 60.48 10 LEU B N 1
ATOM 719 C CA . LEU B 1 23 ? 20.821 31.059 24.986 1.00 57.29 10 LEU B CA 1
ATOM 720 C C . LEU B 1 23 ? 22.103 31.814 25.280 1.00 53.99 10 LEU B C 1
ATOM 721 O O . LEU B 1 23 ? 22.788 32.138 24.334 1.00 53.28 10 LEU B O 1
ATOM 726 N N . LEU B 1 24 ? 22.372 32.113 26.550 1.00 56.72 11 LEU B N 1
ATOM 727 C CA . LEU B 1 24 ? 23.738 32.398 27.067 1.00 55.49 11 LEU B CA 1
ATOM 728 C C . LEU B 1 24 ? 24.183 31.160 27.843 1.00 56.55 11 LEU B C 1
ATOM 729 O O . LEU B 1 24 ? 23.359 30.587 28.593 1.00 55.58 11 LEU B O 1
ATOM 734 N N . SER B 1 25 ? 25.420 30.741 27.614 1.00 59.06 12 SER B N 1
ATOM 735 C CA . SER B 1 25 ? 26.050 29.583 28.291 1.00 60.29 12 SER B CA 1
ATOM 736 C C . SER B 1 25 ? 27.117 30.146 29.224 1.00 59.86 12 SER B C 1
ATOM 737 O O . SER B 1 25 ? 28.209 30.452 28.741 1.00 59.32 12 SER B O 1
ATOM 740 N N . CYS B 1 26 ? 26.760 30.384 30.483 1.00 59.07 13 CYS B N 1
ATOM 741 C CA . CYS B 1 26 ? 27.680 30.910 31.522 1.00 63.37 13 CYS B CA 1
ATOM 742 C C . CYS B 1 26 ? 28.635 29.793 31.938 1.00 64.61 13 CYS B C 1
ATOM 743 O O . CYS B 1 26 ? 28.217 28.625 31.902 1.00 67.80 13 CYS B O 1
ATOM 746 N N . ARG B 1 27 ? 29.884 30.137 32.269 1.00 60.97 14 ARG B N 1
ATOM 747 C CA . ARG B 1 27 ? 30.915 29.148 32.648 1.00 65.97 14 ARG B CA 1
ATOM 748 C C . ARG B 1 27 ? 30.704 28.852 34.132 1.00 68.07 14 ARG B C 1
ATOM 749 O O . ARG B 1 27 ? 29.856 29.515 34.763 1.00 66.33 14 ARG B O 1
ATOM 757 N N . GLY B 1 28 ? 31.390 27.837 34.654 1.00 68.16 15 GLY B N 1
ATOM 758 C CA . GLY B 1 28 ? 31.399 27.526 36.097 1.00 64.33 15 GLY B CA 1
ATOM 759 C C . GLY B 1 28 ? 30.135 26.797 36.515 1.00 63.64 15 GLY B C 1
ATOM 760 O O . GLY B 1 28 ? 29.279 26.527 35.640 1.00 71.53 15 GLY B O 1
ATOM 761 N N . GLY B 1 29 ? 30.034 26.479 37.803 1.00 60.80 16 GLY B N 1
ATOM 762 C CA . GLY B 1 29 ? 28.949 25.681 38.395 1.00 58.77 16 GLY B CA 1
ATOM 763 C C . GLY B 1 29 ? 27.888 26.593 38.974 1.00 57.87 16 GLY B C 1
ATOM 764 O O . GLY B 1 29 ? 26.898 26.818 38.285 1.00 67.96 16 GLY B O 1
ATOM 765 N N . LYS B 1 30 ? 28.154 27.182 40.134 1.00 55.97 17 LYS B N 1
ATOM 766 C CA . LYS B 1 30 ? 27.142 27.864 40.971 1.00 52.07 17 LYS B CA 1
ATOM 767 C C . LYS B 1 30 ? 26.774 29.217 40.352 1.00 49.48 17 LYS B C 1
ATOM 768 O O . LYS B 1 30 ? 27.680 29.951 39.930 1.00 50.49 17 LYS B O 1
ATOM 774 N N . SER B 1 31 ? 25.479 29.528 40.324 1.00 52.30 18 SER B N 1
ATOM 775 C CA . SER B 1 31 ? 24.911 30.776 39.762 1.00 51.29 18 SER B CA 1
ATOM 776 C C . SER B 1 31 ? 24.091 31.541 40.809 1.00 48.77 18 SER B C 1
ATOM 777 O O . SER B 1 31 ? 23.717 32.688 40.522 1.00 52.37 18 SER B O 1
ATOM 780 N N . SER B 1 32 ? 23.809 30.956 41.971 1.00 48.59 19 SER B N 1
ATOM 781 C CA . SER B 1 32 ? 22.897 31.527 42.998 1.00 49.50 19 SER B CA 1
ATOM 782 C C . SER B 1 32 ? 23.411 31.210 44.410 1.00 49.50 19 SER B C 1
ATOM 783 O O . SER B 1 32 ? 23.835 30.077 44.635 1.00 48.46 19 SER B O 1
ATOM 786 N N . TRP B 1 33 ? 23.323 32.177 45.331 1.00 50.10 20 TRP B N 1
ATOM 787 C CA . TRP B 1 33 ? 23.887 32.091 46.710 1.00 48.44 20 TRP B CA 1
ATOM 788 C C . TRP B 1 33 ? 22.841 32.478 47.756 1.00 46.74 20 TRP B C 1
ATOM 789 O O . TRP B 1 33 ? 23.002 33.448 48.493 1.00 43.01 20 TRP B O 1
ATOM 800 N N . PRO B 1 34 ? 21.735 31.714 47.883 1.00 48.72 21 PRO B N 1
ATOM 801 C CA . PRO B 1 34 ? 20.721 31.997 48.899 1.00 49.26 21 PRO B CA 1
ATOM 802 C C . PRO B 1 34 ? 21.323 32.011 50.311 1.00 48.28 21 PRO B C 1
ATOM 803 O O . PRO B 1 34 ? 20.911 32.819 51.100 1.00 48.50 21 PRO B O 1
ATOM 807 N N . GLU B 1 35 ? 22.303 31.144 50.570 1.00 47.70 22 GLU B N 1
ATOM 808 C CA . GLU B 1 35 ? 22.931 30.961 51.909 1.00 49.50 22 GLU B CA 1
ATOM 809 C C . GLU B 1 35 ? 23.717 32.217 52.312 1.00 48.36 22 GLU B C 1
ATOM 810 O O . GLU B 1 35 ? 24.200 32.261 53.444 1.00 52.38 22 GLU B O 1
ATOM 816 N N . LEU B 1 36 ? 23.869 33.197 51.424 1.00 49.27 23 LEU B N 1
ATOM 817 C CA . LEU B 1 36 ? 24.673 34.418 51.707 1.00 48.76 23 LEU B CA 1
ATOM 818 C C . LEU B 1 36 ? 23.780 35.565 52.189 1.00 48.36 23 LEU B C 1
ATOM 819 O O . LEU B 1 36 ? 24.337 36.572 52.662 1.00 48.85 23 LEU B O 1
ATOM 824 N N . VAL B 1 37 ? 22.455 35.415 52.107 1.00 45.41 24 VAL B N 1
ATOM 825 C CA . VAL B 1 37 ? 21.504 36.429 52.643 1.00 46.73 24 VAL B CA 1
ATOM 826 C C . VAL B 1 37 ? 21.747 36.542 54.154 1.00 49.75 24 VAL B C 1
ATOM 827 O O . VAL B 1 37 ? 21.780 35.499 54.825 1.00 51.24 24 VAL B O 1
ATOM 831 N N . GLY B 1 38 ? 21.953 37.761 54.650 1.00 51.10 25 GLY B N 1
ATOM 832 C CA . GLY B 1 38 ? 22.161 38.056 56.080 1.00 52.93 25 GLY B CA 1
ATOM 833 C C . GLY B 1 38 ? 23.630 38.133 56.465 1.00 52.34 25 GLY B C 1
ATOM 834 O O . GLY B 1 38 ? 23.899 38.465 57.625 1.00 49.14 25 GLY B O 1
ATOM 835 N N . LYS B 1 39 ? 24.557 37.829 55.550 1.00 48.88 26 LYS B N 1
ATOM 836 C CA . LYS B 1 39 ? 26.018 37.901 55.825 1.00 49.51 26 LYS B CA 1
ATOM 837 C C . LYS B 1 39 ? 26.519 39.299 55.458 1.00 44.78 26 LYS B C 1
ATOM 838 O O . LYS B 1 39 ? 25.756 40.042 54.799 1.00 44.23 26 LYS B O 1
ATOM 844 N N . GLU B 1 40 ? 27.734 39.656 55.883 1.00 44.86 27 GLU B N 1
ATOM 845 C CA . GLU B 1 40 ? 28.380 40.935 55.494 1.00 47.62 27 GLU B CA 1
ATOM 846 C C . GLU B 1 40 ? 28.763 40.852 54.003 1.00 41.38 27 GLU B C 1
ATOM 847 O O . GLU B 1 40 ? 29.274 39.780 53.565 1.00 39.78 27 GLU B O 1
ATOM 853 N N . GLY B 1 41 ? 28.538 41.946 53.271 1.00 40.73 28 GLY B N 1
ATOM 854 C CA . GLY B 1 41 ? 28.718 42.032 51.816 1.00 40.66 28 GLY B CA 1
ATOM 855 C C . GLY B 1 41 ? 30.042 41.473 51.349 1.00 40.90 28 GLY B C 1
ATOM 856 O O . GLY B 1 41 ? 30.077 40.738 50.356 1.00 41.82 28 GLY B O 1
ATOM 857 N N . HIS B 1 42 ? 31.123 41.806 52.040 1.00 41.82 29 HIS B N 1
ATOM 858 C CA . HIS B 1 42 ? 32.504 41.508 51.583 1.00 43.13 29 HIS B CA 1
ATOM 859 C C . HIS B 1 42 ? 32.861 40.061 51.899 1.00 45.01 29 HIS B C 1
ATOM 860 O O . HIS B 1 42 ? 33.622 39.494 51.101 1.00 49.26 29 HIS B O 1
ATOM 867 N N . ILE B 1 43 ? 32.298 39.462 52.951 1.00 42.33 30 ILE B N 1
ATOM 868 C CA . ILE B 1 43 ? 32.414 37.991 53.185 1.00 43.30 30 ILE B CA 1
ATOM 869 C C . ILE B 1 43 ? 31.704 37.273 52.030 1.00 42.81 30 ILE B C 1
ATOM 870 O O . ILE B 1 43 ? 32.303 36.318 51.464 1.00 43.82 30 ILE B O 1
ATOM 875 N N . ALA B 1 44 ? 30.486 37.719 51.701 1.00 43.35 31 ALA B N 1
ATOM 876 C CA . ALA B 1 44 ? 29.632 37.150 50.632 1.00 44.06 31 ALA B CA 1
ATOM 877 C C . ALA B 1 44 ? 30.352 37.236 49.273 1.00 41.37 31 ALA B C 1
ATOM 878 O O . ALA B 1 44 ? 30.418 36.229 48.576 1.00 44.90 31 ALA B O 1
ATOM 880 N N . ALA B 1 45 ? 30.877 38.397 48.926 1.00 38.52 32 ALA B N 1
ATOM 881 C CA . ALA B 1 45 ? 31.598 38.653 47.651 1.00 41.40 32 ALA B CA 1
ATOM 882 C C . ALA B 1 45 ? 32.816 37.726 47.539 1.00 44.90 32 ALA B C 1
ATOM 883 O O . ALA B 1 45 ? 33.073 37.206 46.417 1.00 47.67 32 ALA B O 1
ATOM 885 N N . ALA B 1 46 ? 33.539 37.505 48.642 1.00 43.43 33 ALA B N 1
ATOM 886 C CA . ALA B 1 46 ? 34.723 36.614 48.664 1.00 45.72 33 ALA B CA 1
ATOM 887 C C . ALA B 1 46 ? 34.261 35.170 48.417 1.00 48.58 33 ALA B C 1
ATOM 888 O O . ALA B 1 46 ? 34.890 34.488 47.573 1.00 52.06 33 ALA B O 1
ATOM 890 N N . THR B 1 47 ? 33.170 34.748 49.069 1.00 48.72 34 THR B N 1
ATOM 891 C CA . THR B 1 47 ? 32.605 33.382 48.959 1.00 47.45 34 THR B CA 1
ATOM 892 C C . THR B 1 47 ? 32.156 33.120 47.523 1.00 45.63 34 THR B C 1
ATOM 893 O O . THR B 1 47 ? 32.468 32.042 46.992 1.00 45.65 34 THR B O 1
ATOM 897 N N . VAL B 1 48 ? 31.443 34.070 46.922 1.00 45.88 35 VAL B N 1
ATOM 898 C CA . VAL B 1 48 ? 30.978 34.004 45.507 1.00 46.32 35 VAL B CA 1
ATOM 899 C C . VAL B 1 48 ? 32.177 33.724 44.595 1.00 47.81 35 VAL B C 1
ATOM 900 O O . VAL B 1 48 ? 32.092 32.791 43.782 1.00 48.80 35 VAL B O 1
ATOM 904 N N . GLU B 1 49 ? 33.256 34.489 44.740 1.00 46.97 36 GLU B N 1
ATOM 905 C CA . GLU B 1 49 ? 34.443 34.399 43.848 1.00 51.04 36 GLU B CA 1
ATOM 906 C C . GLU B 1 49 ? 35.192 33.092 44.108 1.00 55.92 36 GLU B C 1
ATOM 907 O O . GLU B 1 49 ? 35.668 32.486 43.132 1.00 56.92 36 GLU B O 1
ATOM 913 N N . ARG B 1 50 ? 35.265 32.680 45.375 1.00 53.83 37 ARG B N 1
ATOM 914 C CA . ARG B 1 50 ? 35.858 31.391 45.810 1.00 55.70 37 ARG B CA 1
ATOM 915 C C . ARG B 1 50 ? 35.093 30.228 45.158 1.00 59.39 37 ARG B C 1
ATOM 916 O O . ARG B 1 50 ? 35.749 29.328 44.593 1.00 59.59 37 ARG B O 1
ATOM 924 N N . GLU B 1 51 ? 33.758 30.269 45.174 1.00 61.61 38 GLU B N 1
ATOM 925 C CA . GLU B 1 51 ? 32.886 29.141 44.739 1.00 59.82 38 GLU B CA 1
ATOM 926 C C . GLU B 1 51 ? 32.657 29.165 43.222 1.00 60.61 38 GLU B C 1
ATOM 927 O O . GLU B 1 51 ? 32.247 28.122 42.679 1.00 62.30 38 GLU B O 1
ATOM 933 N N . ASN B 1 52 ? 32.859 30.305 42.561 1.00 59.34 39 ASN B N 1
ATOM 934 C CA . ASN B 1 52 ? 32.772 30.404 41.082 1.00 58.05 39 ASN B CA 1
ATOM 935 C C . ASN B 1 52 ? 33.889 31.325 40.595 1.00 61.86 39 ASN B C 1
ATOM 936 O O . ASN B 1 52 ? 33.732 32.566 40.727 1.00 64.07 39 ASN B O 1
ATOM 941 N N . ARG B 1 53 ? 34.964 30.742 40.051 1.00 60.71 40 ARG B N 1
ATOM 942 C CA . ARG B 1 53 ? 36.198 31.486 39.680 1.00 61.61 40 ARG B CA 1
ATOM 943 C C . ARG B 1 53 ? 35.994 32.240 38.361 1.00 58.67 40 ARG B C 1
ATOM 944 O O . ARG B 1 53 ? 36.914 32.960 37.970 1.00 58.18 40 ARG B O 1
ATOM 952 N N . HIS B 1 54 ? 34.820 32.120 37.738 1.00 57.85 41 HIS B N 1
ATOM 953 C CA . HIS B 1 54 ? 34.493 32.737 36.426 1.00 58.49 41 HIS B CA 1
ATOM 954 C C . HIS B 1 54 ? 33.702 34.034 36.613 1.00 55.40 41 HIS B C 1
ATOM 955 O O . HIS B 1 54 ? 33.415 34.691 35.610 1.00 54.58 41 HIS B O 1
ATOM 962 N N . VAL B 1 55 ? 33.350 34.402 37.848 1.00 56.36 42 VAL B N 1
ATOM 963 C CA . VAL B 1 55 ? 32.513 35.610 38.102 1.00 53.74 42 VAL B CA 1
ATOM 964 C C . VAL B 1 55 ? 33.333 36.631 38.883 1.00 51.64 42 VAL B C 1
ATOM 965 O O . VAL B 1 55 ? 34.236 36.228 39.624 1.00 52.15 42 VAL B O 1
ATOM 969 N N . ARG B 1 56 ? 33.023 37.906 38.664 1.00 50.97 43 ARG B N 1
ATOM 970 C CA . ARG B 1 56 ? 33.474 39.043 39.491 1.00 50.43 43 ARG B CA 1
ATOM 971 C C . ARG B 1 56 ? 32.282 39.473 40.348 1.00 44.46 43 ARG B C 1
ATOM 972 O O . ARG B 1 56 ? 31.229 39.801 39.760 1.00 42.13 43 ARG B O 1
ATOM 980 N N . ALA B 1 57 ? 32.446 39.451 41.675 1.00 43.72 44 ALA B N 1
ATOM 981 C CA . ALA B 1 57 ? 31.434 39.910 42.653 1.00 41.61 44 ALA B CA 1
ATOM 982 C C . ALA B 1 57 ? 31.732 41.367 42.992 1.00 40.80 44 ALA B C 1
ATOM 983 O O . ALA B 1 57 ? 32.884 41.662 43.331 1.00 43.11 44 ALA B O 1
ATOM 985 N N . THR B 1 58 ? 30.726 42.229 42.900 1.00 41.47 45 THR B N 1
ATOM 986 C CA . THR B 1 58 ? 30.798 43.636 43.360 1.00 40.35 45 THR B CA 1
ATOM 987 C C . THR B 1 58 ? 29.684 43.880 44.372 1.00 39.32 45 THR B C 1
ATOM 988 O O . THR B 1 58 ? 28.529 43.516 44.100 1.00 39.22 45 THR B O 1
ATOM 992 N N . VAL B 1 59 ? 30.055 44.420 45.527 1.00 37.93 46 VAL B N 1
ATOM 993 C CA . VAL B 1 59 ? 29.091 44.815 46.587 1.00 37.16 46 VAL B CA 1
ATOM 994 C C . VAL B 1 59 ? 28.477 46.144 46.162 1.00 38.03 46 VAL B C 1
ATOM 995 O O . VAL B 1 59 ? 29.232 47.040 45.788 1.00 40.20 46 VAL B O 1
ATOM 999 N N . MET B 1 60 ? 27.158 46.246 46.225 1.00 38.41 47 MET B N 1
ATOM 1000 C CA . MET B 1 60 ? 26.381 47.409 45.725 1.00 43.52 47 MET B CA 1
ATOM 1001 C C . MET B 1 60 ? 25.288 47.694 46.757 1.00 43.69 47 MET B C 1
ATOM 1002 O O . MET B 1 60 ? 24.657 46.725 47.215 1.00 40.42 47 MET B O 1
ATOM 1007 N N . ARG B 1 61 ? 25.110 48.950 47.156 1.00 42.82 48 ARG B N 1
ATOM 1008 C CA . ARG B 1 61 ? 23.969 49.368 47.994 1.00 49.52 48 ARG B CA 1
ATOM 1009 C C . ARG B 1 61 ? 22.674 49.271 47.189 1.00 51.87 48 ARG B C 1
ATOM 1010 O O . ARG B 1 61 ? 22.699 49.600 46.000 1.00 56.85 48 ARG B O 1
ATOM 1018 N N . GLU B 1 62 ? 21.608 48.783 47.833 1.00 53.24 49 GLU B N 1
ATOM 1019 C CA . GLU B 1 62 ? 20.198 48.781 47.354 1.00 59.60 49 GLU B CA 1
ATOM 1020 C C . GLU B 1 62 ? 19.905 50.047 46.543 1.00 60.40 49 GLU B C 1
ATOM 1021 O O . GLU B 1 62 ? 20.325 51.134 46.988 1.00 58.12 49 GLU B O 1
ATOM 1027 N N . GLY B 1 63 ? 19.184 49.910 45.431 1.00 63.29 50 GLY B N 1
ATOM 1028 C CA . GLY B 1 63 ? 18.690 51.054 44.642 1.00 70.91 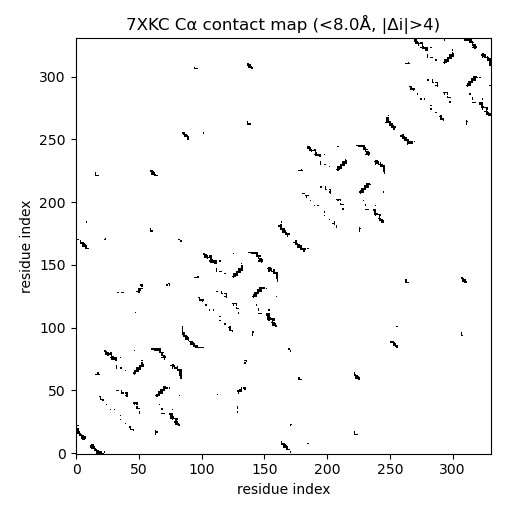50 GLY B CA 1
ATOM 1029 C C . GLY B 1 63 ? 19.780 51.685 43.805 1.00 75.17 50 GLY B C 1
ATOM 1030 O O . GLY B 1 63 ? 19.752 52.933 43.598 1.00 82.74 50 GLY B O 1
ATOM 1031 N N . SER B 1 64 ? 20.678 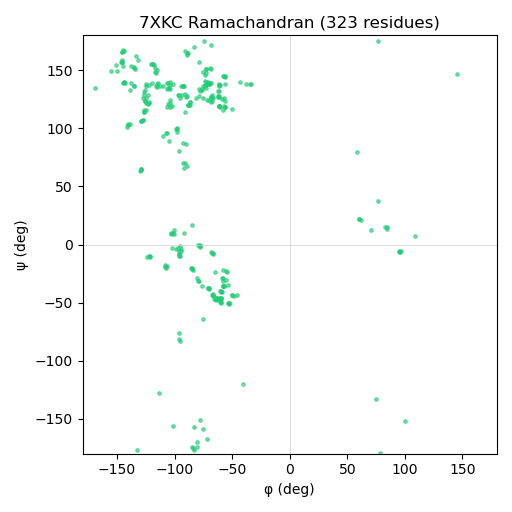50.865 43.251 1.00 76.50 51 SER B N 1
ATOM 1032 C CA . SER B 1 64 ? 21.613 51.269 42.161 1.00 74.48 51 SER B CA 1
ATOM 1033 C C . SER B 1 64 ? 21.079 50.748 40.824 1.00 71.62 51 SER B C 1
ATOM 1034 O O . SER B 1 64 ? 21.672 51.118 39.793 1.00 72.81 51 SER B O 1
ATOM 1037 N N . THR B 1 67 ? 22.136 49.032 34.960 1.00 64.30 54 THR B N 1
ATOM 1038 C CA . THR B 1 67 ? 22.570 48.857 33.546 1.00 66.98 54 THR B CA 1
ATOM 1039 C C . THR B 1 67 ? 21.685 47.794 32.883 1.00 63.56 54 THR B C 1
ATOM 1040 O O . THR B 1 67 ? 21.486 46.744 33.511 1.00 62.93 54 THR B O 1
ATOM 1044 N N . GLN B 1 68 ? 21.197 48.046 31.664 1.00 65.18 55 GLN B N 1
ATOM 1045 C CA . GLN B 1 68 ? 20.219 47.163 30.967 1.00 63.67 55 GLN B CA 1
ATOM 1046 C C . GLN B 1 68 ? 20.971 46.137 30.104 1.00 60.37 55 GLN B C 1
ATOM 1047 O O . GLN B 1 68 ? 20.860 46.187 28.869 1.00 59.98 55 GLN B O 1
ATOM 1053 N N . ASP B 1 69 ? 21.711 45.239 30.759 1.00 62.48 56 ASP B N 1
ATOM 1054 C CA . ASP B 1 69 ? 22.430 44.094 30.149 1.00 58.31 56 ASP B CA 1
ATOM 1055 C C . ASP B 1 69 ? 22.391 42.927 31.135 1.00 53.75 56 ASP B C 1
ATOM 1056 O O . ASP B 1 69 ? 22.033 43.148 32.294 1.00 57.13 56 ASP B O 1
ATOM 1061 N N . PHE B 1 70 ? 22.713 41.727 30.669 1.00 53.66 57 PHE B N 1
ATOM 1062 C CA . PHE B 1 70 ? 22.883 40.494 31.477 1.00 50.63 57 PHE B CA 1
ATOM 1063 C C . PHE B 1 70 ? 24.263 39.929 31.154 1.00 49.61 57 PHE B C 1
ATOM 1064 O O . PHE B 1 70 ? 24.546 39.693 29.976 1.00 48.70 57 PHE B O 1
ATOM 1072 N N . ARG B 1 71 ? 25.084 39.750 32.181 1.00 47.90 58 ARG B N 1
ATOM 1073 C CA . ARG B 1 71 ? 26.500 39.324 32.090 1.00 49.97 58 ARG B CA 1
ATOM 1074 C C . ARG B 1 71 ? 26.685 38.049 32.913 1.00 50.86 58 ARG B C 1
ATOM 1075 O O . ARG B 1 71 ? 26.426 38.088 34.149 1.00 47.90 58 ARG B O 1
ATOM 1083 N N . CYS B 1 72 ? 27.132 36.981 32.240 1.00 51.65 59 CYS B N 1
ATOM 1084 C CA . CYS B 1 72 ? 27.474 35.670 32.841 1.00 53.00 59 CYS B CA 1
ATOM 1085 C C . CYS B 1 72 ? 28.554 35.802 33.917 1.00 52.09 59 CYS B C 1
ATOM 1086 O O . CYS B 1 72 ? 28.539 34.952 34.830 1.00 55.30 59 CYS B O 1
ATOM 1089 N N . ASP B 1 73 ? 29.445 36.792 33.813 1.00 51.36 60 ASP B N 1
ATOM 1090 C CA . ASP B 1 73 ? 30.675 36.875 34.646 1.00 52.72 60 ASP B CA 1
ATOM 1091 C C . ASP B 1 73 ? 30.498 37.877 35.805 1.00 52.72 60 ASP B C 1
ATOM 1092 O O . ASP B 1 73 ? 31.509 38.189 36.459 1.00 51.86 60 ASP B O 1
ATOM 1097 N N . ARG B 1 74 ? 29.278 38.375 36.032 1.00 50.41 61 ARG B N 1
ATOM 1098 C CA . ARG B 1 74 ? 28.995 39.388 37.081 1.00 49.17 61 ARG B CA 1
ATOM 1099 C C . ARG B 1 74 ? 28.058 38.808 38.149 1.00 46.00 61 ARG B C 1
ATOM 1100 O O . ARG B 1 74 ? 27.082 38.135 37.789 1.00 44.98 61 ARG B O 1
ATOM 1108 N N . VAL B 1 75 ? 28.370 39.073 39.417 1.00 43.02 62 VAL B N 1
ATOM 1109 C CA . VAL B 1 75 ? 27.478 38.807 40.580 1.00 43.16 62 VAL B CA 1
ATOM 1110 C C . VAL B 1 75 ? 27.410 40.094 41.404 1.00 40.51 62 VAL B C 1
ATOM 1111 O O . VAL B 1 75 ? 28.411 40.488 42.019 1.00 38.76 62 VAL B O 1
ATOM 1115 N N . TRP B 1 76 ? 26.285 40.794 41.336 1.00 41.02 63 TRP B N 1
ATOM 1116 C CA . TRP B 1 76 ? 25.968 41.915 42.260 1.00 40.02 63 TRP B CA 1
ATOM 1117 C C . TRP B 1 76 ? 25.669 41.296 43.628 1.00 38.73 63 TRP B C 1
ATOM 1118 O O . TRP B 1 76 ? 24.824 40.356 43.690 1.00 36.62 63 TRP B O 1
ATOM 1129 N N . VAL B 1 77 ? 26.388 41.730 44.666 1.00 38.36 64 VAL B N 1
ATOM 1130 C CA . VAL B 1 77 ? 26.068 41.422 46.088 1.00 36.75 64 VAL B CA 1
ATOM 1131 C C . VAL B 1 77 ? 25.327 42.640 46.644 1.00 37.16 64 VAL B C 1
ATOM 1132 O O . VAL B 1 77 ? 26.000 43.624 46.991 1.00 37.54 64 VAL B O 1
ATOM 1136 N N . VAL B 1 78 ? 23.992 42.586 46.711 1.00 38.84 65 VAL B N 1
ATOM 1137 C CA . VAL B 1 78 ? 23.149 43.769 47.069 1.00 39.60 65 VAL B CA 1
ATOM 1138 C C . VAL B 1 78 ? 23.009 43.828 48.590 1.00 39.74 65 VAL B C 1
ATOM 1139 O O . VAL B 1 78 ? 22.481 42.847 49.192 1.00 40.51 65 VAL B O 1
ATOM 1143 N N . VAL B 1 79 ? 23.466 44.939 49.178 1.00 41.41 66 VAL B N 1
ATOM 1144 C CA . VAL B 1 79 ? 23.503 45.160 50.646 1.00 42.15 66 VAL B CA 1
ATOM 1145 C C . VAL B 1 79 ? 22.630 46.365 51.001 1.00 44.48 66 VAL B C 1
ATOM 1146 O O . VAL B 1 79 ? 22.460 47.254 50.147 1.00 43.45 66 VAL B O 1
ATOM 1150 N N . ASN B 1 80 ? 22.150 46.402 52.253 1.00 43.71 67 ASN B N 1
ATOM 1151 C CA . ASN B 1 80 ? 21.467 47.581 52.846 1.00 46.96 67 ASN B CA 1
ATOM 1152 C C . ASN B 1 80 ? 22.529 48.561 53.358 1.00 47.84 67 ASN B C 1
ATOM 1153 O O . ASN B 1 80 ? 23.725 48.293 53.170 1.00 42.42 67 ASN B O 1
ATOM 1158 N N . ASN B 1 81 ? 22.081 49.651 53.988 1.00 49.43 68 ASN B N 1
ATOM 1159 C CA . ASN B 1 81 ? 22.910 50.758 54.552 1.00 55.22 68 ASN B CA 1
ATOM 1160 C C . ASN B 1 81 ? 23.975 50.228 55.528 1.00 53.70 68 ASN B C 1
ATOM 1161 O O . ASN B 1 81 ? 24.987 50.917 55.713 1.00 55.36 68 ASN B O 1
ATOM 1166 N N . ARG B 1 82 ? 23.755 49.051 56.125 1.00 48.77 69 ARG B N 1
ATOM 1167 C CA . ARG B 1 82 ? 24.645 48.430 57.136 1.00 49.96 69 ARG B CA 1
ATOM 1168 C C . ARG B 1 82 ? 25.622 47.427 56.495 1.00 46.12 69 ARG B C 1
ATOM 1169 O O . ARG B 1 82 ? 26.431 46.845 57.240 1.00 46.06 69 ARG B O 1
ATOM 1177 N N . GLY B 1 83 ? 25.566 47.193 55.183 1.00 48.80 70 GLY B N 1
ATOM 1178 C CA . GLY B 1 83 ? 26.508 46.296 54.492 1.00 45.23 70 GLY B CA 1
ATOM 1179 C C . GLY B 1 83 ? 26.086 44.838 54.552 1.00 44.13 70 GLY B C 1
ATOM 1180 O O . GLY B 1 83 ? 26.900 43.983 54.189 1.00 44.74 70 GLY B O 1
ATOM 1181 N N . ILE B 1 84 ? 24.838 44.569 54.943 1.00 44.51 71 ILE B N 1
ATOM 1182 C CA . ILE B 1 84 ? 24.268 43.194 55.041 1.00 43.77 71 ILE B CA 1
ATOM 1183 C C . ILE B 1 84 ? 23.571 42.842 53.718 1.00 43.94 71 ILE B C 1
ATOM 1184 O O . ILE B 1 84 ? 22.803 43.693 53.210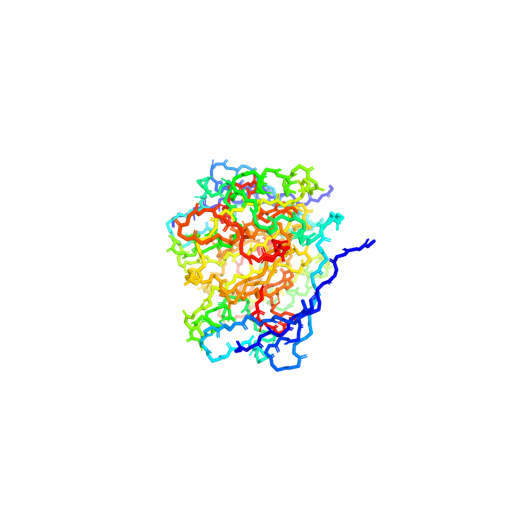 1.00 45.04 71 ILE B O 1
ATOM 1189 N N . VAL B 1 85 ? 23.788 41.616 53.226 1.00 42.54 72 VAL B N 1
ATOM 1190 C CA . VAL B 1 85 ? 23.178 41.087 51.976 1.00 42.75 72 VAL B CA 1
ATOM 1191 C C . VAL B 1 85 ? 21.675 40.909 52.201 1.00 44.56 72 VAL B C 1
ATOM 1192 O O . VAL B 1 85 ? 21.315 40.182 53.131 1.00 48.10 72 VAL B O 1
ATOM 1196 N N . VAL B 1 86 ? 20.839 41.484 51.332 1.00 45.73 73 VAL B N 1
ATOM 1197 C CA . VAL B 1 86 ? 19.354 41.502 51.479 1.00 46.99 73 VAL B CA 1
ATOM 1198 C C . VAL B 1 86 ? 18.697 40.573 50.455 1.00 47.22 73 VAL B C 1
ATOM 1199 O O . VAL B 1 86 ? 17.547 40.220 50.667 1.00 53.16 73 VAL B O 1
ATOM 1203 N N . SER B 1 87 ? 19.392 40.174 49.402 1.00 48.27 74 SER B N 1
ATOM 1204 C CA . SER B 1 87 ? 18.859 39.269 48.337 1.00 48.68 74 SER B CA 1
ATOM 1205 C C . SER B 1 87 ? 19.917 38.221 48.021 1.00 47.03 74 SER B C 1
ATOM 1206 O O . SER B 1 87 ? 21.109 38.490 48.196 1.00 44.04 74 SER B O 1
ATOM 1209 N N . PRO B 1 88 ? 19.527 37.013 47.552 1.00 46.47 75 PRO B N 1
ATOM 1210 C CA . PRO B 1 88 ? 20.508 36.013 47.134 1.00 46.40 75 PRO B CA 1
ATOM 1211 C C . PRO B 1 88 ? 21.332 36.570 45.979 1.00 44.16 75 PRO B C 1
ATOM 1212 O O . PRO B 1 88 ? 20.759 36.940 44.965 1.00 44.07 75 PRO B O 1
ATOM 1216 N N . PRO B 1 89 ? 22.668 36.721 46.115 1.00 43.21 76 PRO B N 1
ATOM 1217 C CA . PRO B 1 89 ? 23.512 37.086 44.984 1.00 45.62 76 PRO B CA 1
ATOM 1218 C C . PRO B 1 89 ? 23.403 35.991 43.911 1.00 47.32 76 PRO B C 1
ATOM 1219 O O . PRO B 1 89 ? 23.378 34.815 44.242 1.00 49.04 76 PRO B O 1
ATOM 1223 N N . HIS B 1 90 ? 23.292 36.407 42.658 1.00 46.97 77 HIS B N 1
ATOM 1224 C CA . HIS B 1 90 ? 23.147 35.499 41.494 1.00 49.14 77 HIS B CA 1
ATOM 1225 C C . HIS B 1 90 ? 23.872 36.116 40.292 1.00 51.58 77 HIS B C 1
ATOM 1226 O O . HIS B 1 90 ? 24.089 37.346 40.263 1.00 53.59 77 HIS B O 1
ATOM 1233 N N . ILE B 1 91 ? 24.246 35.276 39.338 1.00 51.03 78 ILE B N 1
ATOM 1234 C CA . ILE B 1 91 ? 24.844 35.700 38.040 1.00 49.96 78 ILE B CA 1
ATOM 1235 C C . ILE B 1 91 ? 23.846 36.637 37.338 1.00 48.40 78 ILE B C 1
ATOM 1236 O O . ILE B 1 91 ? 22.628 36.464 37.517 1.00 41.74 78 ILE B O 1
ATOM 1241 N N . GLY B 1 92 ? 24.352 37.645 36.625 1.00 50.32 79 GLY B N 1
ATOM 1242 C CA . GLY B 1 92 ? 23.536 38.568 35.808 1.00 52.85 79 GLY B CA 1
ATOM 1243 C C . GLY B 1 92 ? 24.184 39.932 35.682 1.00 53.65 79 GLY B C 1
ATOM 1244 O O . GLY B 1 92 ? 23.912 40.623 34.696 1.00 54.32 79 GLY B O 1
ATOM 1246 N N . SER C 1 8 ? 21.852 73.343 64.283 1.00 93.36 -5 SER C N 1
ATOM 1247 C CA . SER C 1 8 ? 21.454 73.438 65.736 1.00 94.66 -5 SER C CA 1
ATOM 1248 C C . SER C 1 8 ? 22.159 72.389 66.615 1.00 87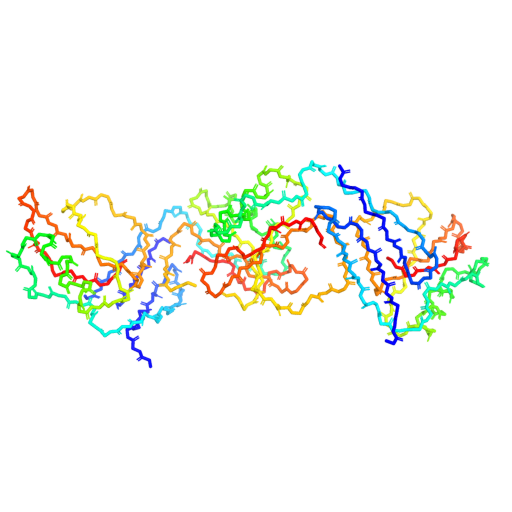.81 -5 SER C C 1
ATOM 1249 O O . SER C 1 8 ? 21.859 72.381 67.821 1.00 84.94 -5 SER C O 1
ATOM 1252 N N . GLY C 1 9 ? 23.069 71.569 66.064 1.00 81.09 -4 GLY C N 1
ATOM 1253 C CA . GLY C 1 9 ? 23.638 70.392 66.745 1.00 78.09 -4 GLY C CA 1
ATOM 1254 C C . GLY C 1 9 ? 25.158 70.300 66.636 1.00 76.78 -4 GLY C C 1
ATOM 1255 O O . GLY C 1 9 ? 25.782 71.214 66.058 1.00 80.06 -4 GLY C O 1
ATOM 1256 N N . LEU C 1 10 ? 25.722 69.214 67.175 1.00 73.14 -3 LEU C N 1
ATOM 1257 C CA . LEU C 1 10 ? 27.191 68.977 67.253 1.00 68.79 -3 LEU C CA 1
ATOM 1258 C C . LEU C 1 10 ? 27.733 68.792 65.831 1.00 61.30 -3 LEU C C 1
ATOM 1259 O O . LEU C 1 10 ? 27.278 67.914 65.084 1.00 63.87 -3 LEU C O 1
ATOM 1264 N N . GLU C 1 11 ? 28.737 69.587 65.492 1.00 61.74 -2 GLU C N 1
ATOM 1265 C CA . GLU C 1 11 ? 29.533 69.461 64.257 1.00 60.41 -2 GLU C CA 1
ATOM 1266 C C . GLU C 1 11 ? 30.906 68.900 64.609 1.00 56.74 -2 GLU C C 1
ATOM 1267 O O . GLU C 1 11 ? 31.489 69.321 65.613 1.00 55.88 -2 GLU C O 1
ATOM 1273 N N . VAL C 1 12 ? 31.410 67.998 63.782 1.00 57.39 -1 VAL C N 1
ATOM 1274 C CA . VAL C 1 12 ? 32.782 67.439 63.918 1.00 56.25 -1 VAL C CA 1
ATOM 1275 C C . VAL C 1 12 ? 33.471 67.637 62.572 1.00 57.33 -1 VAL C C 1
ATOM 1276 O O . VAL C 1 12 ? 32.995 67.085 61.558 1.00 55.20 -1 VAL C O 1
ATOM 1280 N N . LEU C 1 13 ? 34.498 68.483 62.585 1.00 56.89 0 LEU C N 1
ATOM 1281 C CA . LEU C 1 13 ? 35.324 68.830 61.412 1.00 59.21 0 LEU C CA 1
ATOM 1282 C C . LEU C 1 13 ? 36.497 67.857 61.378 1.00 59.21 0 LEU C C 1
ATOM 1283 O O . LEU C 1 13 ? 37.143 67.677 62.433 1.00 57.76 0 LEU C O 1
ATOM 1288 N N . PHE C 1 14 ? 36.747 67.232 60.236 1.00 62.89 1 PHE C N 1
ATOM 1289 C CA . PHE C 1 14 ? 37.935 66.354 60.069 1.00 63.26 1 PHE C CA 1
ATOM 1290 C C . PHE C 1 14 ? 38.679 66.635 58.759 1.00 70.72 1 PHE C C 1
ATOM 1291 O O . PHE C 1 14 ? 38.165 67.264 57.807 1.00 67.20 1 PHE C O 1
ATOM 1299 N N . GLN C 1 15 ? 39.918 66.156 58.754 1.00 65.89 2 GLN C N 1
ATOM 1300 C CA . GLN C 1 15 ? 40.893 66.236 57.640 1.00 69.87 2 GLN C CA 1
ATOM 1301 C C . GLN C 1 15 ? 40.805 64.920 56.861 1.00 69.92 2 GLN C C 1
ATOM 1302 O O . GLN C 1 15 ? 41.633 64.010 57.112 1.00 68.14 2 GLN C O 1
ATOM 1308 N N . GLY C 1 16 ? 39.805 64.803 55.987 1.00 72.19 3 GLY C N 1
ATOM 1309 C CA . GLY C 1 16 ? 39.550 63.603 55.165 1.00 73.42 3 GLY C CA 1
ATOM 1310 C C . GLY C 1 16 ? 40.628 63.380 54.101 1.00 74.09 3 GLY C C 1
ATOM 1311 O O . GLY C 1 16 ? 41.526 64.204 53.935 1.00 68.79 3 GLY C O 1
ATOM 1312 N N . PRO C 1 17 ? 40.597 62.225 53.403 1.00 66.65 4 PRO C N 1
ATOM 1313 C CA . PRO C 1 17 ? 41.580 61.925 52.365 1.00 71.98 4 PRO C CA 1
ATOM 1314 C C . PRO C 1 17 ? 41.620 62.991 51.254 1.00 77.23 4 PRO C C 1
ATOM 1315 O O . PRO C 1 17 ? 40.587 63.302 50.676 1.00 74.36 4 PRO C O 1
ATOM 1319 N N . GLY C 1 18 ? 42.824 63.517 51.000 1.00 84.15 5 GLY C N 1
ATOM 1320 C CA . GLY C 1 18 ? 43.131 64.492 49.937 1.00 82.52 5 GLY C CA 1
ATOM 1321 C C . GLY C 1 18 ? 43.417 65.870 50.506 1.00 82.76 5 GLY C C 1
ATOM 1322 O O . GLY C 1 18 ? 43.540 66.805 49.714 1.00 83.61 5 GLY C O 1
ATOM 1323 N N . SER C 1 19 ? 43.508 65.984 51.839 1.00 84.22 6 SER C N 1
ATOM 1324 C CA . SER C 1 19 ? 43.341 67.232 52.636 1.00 84.72 6 SER C CA 1
ATOM 1325 C C . SER C 1 19 ? 41.867 67.683 52.631 1.00 81.93 6 SER C C 1
ATOM 1326 O O . SER C 1 19 ? 41.602 68.829 53.023 1.00 86.84 6 SER C O 1
ATOM 1329 N N . MET C 1 20 ? 40.961 66.811 52.172 1.00 81.49 7 MET C N 1
ATOM 1330 C CA . MET C 1 20 ? 39.502 67.055 52.065 1.00 77.05 7 MET C CA 1
ATOM 1331 C C . MET C 1 20 ? 38.957 67.445 53.445 1.00 74.96 7 MET C C 1
ATOM 1332 O O . MET C 1 20 ? 39.042 66.618 54.387 1.00 71.85 7 MET C O 1
ATOM 1337 N N . GLU C 1 21 ? 38.398 68.660 53.554 1.00 78.08 8 GLU C N 1
ATOM 1338 C CA . GLU C 1 21 ? 37.769 69.182 54.798 1.00 71.80 8 GLU C CA 1
ATOM 1339 C C . GLU C 1 21 ? 36.291 68.777 54.790 1.00 66.00 8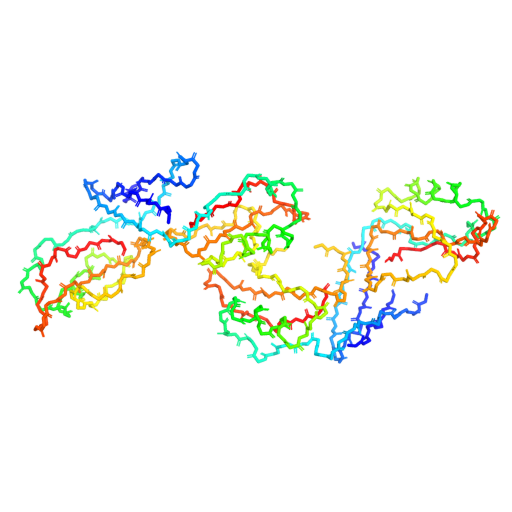 GLU C C 1
ATOM 1340 O O . GLU C 1 21 ? 35.638 68.949 53.765 1.00 64.08 8 GLU C O 1
ATOM 1346 N N . SER C 1 22 ? 35.840 68.150 55.870 1.00 69.37 9 SER C N 1
ATOM 1347 C CA . SER C 1 22 ? 34.624 67.295 55.892 1.00 66.00 9 SER C CA 1
ATOM 1348 C C . SER C 1 22 ? 33.992 67.355 57.290 1.00 62.86 9 SER C C 1
ATOM 1349 O O . SER C 1 22 ? 34.704 67.560 58.295 1.00 59.80 9 SER C O 1
ATOM 1352 N N . LEU C 1 23 ? 32.676 67.207 57.312 1.00 59.28 10 LEU C N 1
ATOM 1353 C CA . LEU C 1 23 ? 31.826 67.440 58.489 1.00 59.19 10 LEU C CA 1
ATOM 1354 C C . LEU C 1 23 ? 31.014 66.188 58.742 1.00 55.51 10 LEU C C 1
ATOM 1355 O O . LEU C 1 23 ? 30.538 65.613 57.762 1.00 54.21 10 LEU C O 1
ATOM 1360 N N . LEU C 1 24 ? 30.904 65.781 60.011 1.00 55.14 11 LEU C N 1
ATOM 1361 C CA . LEU C 1 24 ? 29.798 64.929 60.507 1.00 53.76 11 LEU C CA 1
ATOM 1362 C C . LEU C 1 24 ? 28.873 65.855 61.284 1.00 55.00 11 LEU C C 1
ATOM 1363 O O . LEU C 1 24 ? 29.366 66.710 62.060 1.00 54.65 11 LEU C O 1
ATOM 1368 N N . SER C 1 25 ? 27.574 65.735 61.033 1.00 61.61 12 SER C N 1
ATOM 1369 C CA . SER C 1 25 ? 26.512 66.504 61.728 1.00 63.72 12 SER C CA 1
ATOM 1370 C C . SER C 1 25 ? 25.820 65.556 62.708 1.00 58.96 12 SER C C 1
ATOM 1371 O O . SER C 1 25 ? 24.914 64.854 62.298 1.00 61.96 12 SER C O 1
ATOM 1374 N N . CYS C 1 26 ? 26.331 65.473 63.932 1.00 57.71 13 CYS C N 1
ATOM 1375 C CA . CYS C 1 26 ? 25.762 64.641 65.022 1.00 62.11 13 CYS C CA 1
ATOM 1376 C C . CYS C 1 26 ? 24.515 65.360 65.535 1.00 66.07 13 CYS C C 1
ATOM 1377 O O . CYS C 1 26 ? 24.472 66.614 65.448 1.00 65.88 13 CYS C O 1
ATOM 1380 N N . ARG C 1 27 ? 23.515 64.603 66.004 1.00 65.61 14 ARG C N 1
ATOM 1381 C CA . ARG C 1 27 ? 22.210 65.168 66.440 1.00 69.79 14 ARG C CA 1
ATOM 1382 C C . ARG C 1 27 ? 22.439 65.749 67.850 1.00 71.82 14 ARG C C 1
ATOM 1383 O O . ARG C 1 27 ? 23.471 65.401 68.461 1.00 73.69 14 ARG C O 1
ATOM 1391 N N . GLY C 1 28 ? 21.597 66.692 68.268 1.00 76.37 15 GLY C N 1
ATOM 1392 C CA . GLY C 1 28 ? 21.955 67.755 69.224 1.00 74.59 15 GLY C CA 1
ATOM 1393 C C . GLY C 1 28 ? 22.065 67.276 70.660 1.00 68.44 15 GLY C C 1
ATOM 1394 O O . GLY C 1 28 ? 21.798 66.100 70.935 1.00 65.20 15 GLY C O 1
ATOM 1395 N N . GLY C 1 29 ? 22.491 68.186 71.528 1.00 68.27 16 GLY C N 1
ATOM 1396 C CA . GLY C 1 29 ? 22.524 68.009 72.985 1.00 65.63 16 GLY C CA 1
ATOM 1397 C C . GLY C 1 29 ? 23.912 67.647 73.456 1.00 62.98 16 GLY C C 1
ATOM 1398 O O . GLY C 1 29 ? 24.916 68.015 72.809 1.00 67.98 16 GLY C O 1
ATOM 1399 N N . LYS C 1 30 ? 23.963 66.920 74.565 1.00 61.23 17 LYS C N 1
ATOM 1400 C CA . LYS C 1 30 ? 25.190 66.678 75.363 1.00 57.99 17 LYS C CA 1
ATOM 1401 C C . LYS C 1 30 ? 26.093 65.688 74.617 1.00 53.63 17 LYS C C 1
ATOM 1402 O O . LYS C 1 30 ? 25.577 64.696 74.082 1.00 52.40 17 LYS C O 1
ATOM 1408 N N . SER C 1 31 ? 27.395 65.953 74.592 1.00 55.31 18 SER C N 1
ATOM 1409 C CA . SER C 1 31 ? 28.415 65.121 73.904 1.00 55.58 18 SER C CA 1
ATOM 1410 C C . SER C 1 31 ? 29.498 64.621 74.878 1.00 53.70 18 SER C C 1
ATOM 1411 O O . SER C 1 31 ? 30.293 63.768 74.457 1.00 55.84 18 SER C O 1
ATOM 1414 N N . SER C 1 32 ? 29.529 65.119 76.115 1.00 52.41 19 SER C N 1
ATOM 1415 C CA . SER C 1 32 ? 30.607 64.854 77.104 1.00 53.32 19 SER C CA 1
ATOM 1416 C C . SER C 1 32 ? 30.031 64.741 78.522 1.00 50.68 19 SER C C 1
ATOM 1417 O O . SER C 1 32 ? 29.152 65.561 78.865 1.00 53.61 19 SER C O 1
ATOM 1420 N N . TRP C 1 33 ? 30.525 63.786 79.317 1.00 53.25 20 TRP C N 1
ATOM 1421 C CA . TRP C 1 33 ? 29.981 63.460 80.671 1.00 54.36 20 TRP C CA 1
ATOM 1422 C C . TRP C 1 33 ? 31.090 63.420 81.726 1.00 54.22 20 TRP C C 1
ATOM 1423 O O . TRP C 1 33 ? 31.352 62.380 82.324 1.00 49.92 20 TRP C O 1
ATOM 1434 N N . PRO C 1 34 ? 31.769 64.552 82.006 1.00 54.81 21 PRO C N 1
ATOM 1435 C CA . PRO C 1 34 ? 32.831 64.574 83.015 1.00 57.21 21 PRO C CA 1
ATOM 1436 C C . PRO C 1 34 ? 32.311 64.116 84.386 1.00 59.44 21 PRO C C 1
ATOM 1437 O O . PRO C 1 34 ? 33.036 63.439 85.081 1.00 59.50 21 PRO C O 1
ATOM 1441 N N . GLU C 1 35 ? 31.061 64.455 84.715 1.00 58.18 22 GLU C N 1
ATOM 1442 C CA . GLU C 1 35 ? 30.438 64.175 86.038 1.00 59.37 22 GLU C CA 1
ATOM 1443 C C . GLU C 1 35 ? 30.248 62.666 86.231 1.00 57.77 22 GLU C C 1
ATOM 1444 O O . GLU C 1 35 ? 29.854 62.267 87.334 1.00 60.09 22 GLU C O 1
ATOM 1450 N N . LEU C 1 36 ? 30.498 61.848 85.209 1.00 59.99 23 LEU C N 1
ATOM 1451 C CA . LEU C 1 36 ? 30.272 60.380 85.285 1.00 59.53 23 LEU C CA 1
ATOM 1452 C C . LEU C 1 36 ? 31.564 59.642 85.637 1.00 55.67 23 LEU C C 1
ATOM 1453 O O . LEU C 1 36 ? 31.479 58.443 85.927 1.00 52.80 23 LEU C O 1
ATOM 1458 N N . VAL C 1 37 ? 32.703 60.324 85.658 1.00 55.43 24 VAL C N 1
ATOM 1459 C CA . VAL C 1 37 ? 33.988 59.721 86.110 1.00 56.95 24 VAL C CA 1
ATOM 1460 C C . VAL C 1 37 ? 33.811 59.322 87.583 1.00 58.40 24 VAL C C 1
ATOM 1461 O O . VAL C 1 37 ? 33.366 60.157 88.370 1.00 57.72 24 VAL C O 1
ATOM 1465 N N . GLY C 1 38 ? 34.103 58.063 87.917 1.00 58.06 25 GLY C N 1
ATOM 1466 C CA . GLY C 1 38 ? 33.987 57.511 89.277 1.00 57.84 25 GLY C CA 1
ATOM 1467 C C . GLY C 1 38 ? 32.666 56.797 89.538 1.00 56.25 25 GLY C C 1
ATOM 1468 O O . GLY C 1 38 ? 32.548 56.203 90.609 1.00 58.46 25 GLY C O 1
ATOM 1469 N N . LYS C 1 39 ? 31.712 56.830 88.615 1.00 54.21 26 LYS C N 1
ATOM 1470 C CA . LYS C 1 39 ? 30.416 56.107 88.758 1.00 57.30 26 LYS C CA 1
ATOM 1471 C C . LYS C 1 39 ? 30.555 54.690 88.188 1.00 58.24 26 LYS C C 1
ATOM 1472 O O . LYS C 1 39 ? 31.541 54.434 87.465 1.00 55.87 26 LYS C O 1
ATOM 1478 N N . GLU C 1 40 ? 29.628 53.793 88.538 1.00 60.43 27 GLU C N 1
ATOM 1479 C CA . GLU C 1 40 ? 29.583 52.415 87.976 1.00 63.04 27 GLU C CA 1
ATOM 1480 C C . GLU C 1 40 ? 29.142 52.507 86.507 1.00 53.45 27 GLU C C 1
ATOM 1481 O O . GLU C 1 40 ? 28.225 53.264 86.208 1.00 47.30 27 GLU C O 1
ATOM 1487 N N . GLY C 1 41 ? 29.790 51.729 85.643 1.00 58.32 28 GLY C N 1
ATOM 1488 C CA . GLY C 1 41 ? 29.654 51.776 84.176 1.00 58.00 28 GLY C CA 1
ATOM 1489 C C . GLY C 1 41 ? 28.206 51.743 83.741 1.00 55.73 28 GLY C C 1
ATOM 1490 O O . GLY C 1 41 ? 27.856 52.540 82.864 1.00 56.02 28 GLY C O 1
ATOM 1491 N N . HIS C 1 42 ? 27.379 50.897 84.347 1.00 55.01 29 HIS C N 1
ATOM 1492 C CA . HIS C 1 42 ? 25.991 50.643 83.881 1.00 57.13 29 HIS C CA 1
ATOM 1493 C C . HIS C 1 42 ? 25.067 51.779 84.334 1.00 54.63 29 HIS C C 1
ATOM 1494 O O . HIS C 1 42 ? 24.135 52.104 83.596 1.00 55.63 29 HIS C O 1
ATOM 1501 N N . ILE C 1 43 ? 25.336 52.396 85.479 1.00 57.48 30 ILE C N 1
ATOM 1502 C CA . ILE C 1 43 ? 24.621 53.627 85.927 1.00 55.14 30 ILE C CA 1
ATOM 1503 C C . ILE C 1 43 ? 24.975 54.751 84.941 1.00 48.48 30 ILE C C 1
ATOM 1504 O O . ILE C 1 43 ? 24.060 55.467 84.497 1.00 47.19 30 ILE C O 1
ATOM 1509 N N . ALA C 1 44 ? 26.263 54.896 84.613 1.00 47.13 31 ALA C N 1
ATOM 1510 C CA . ALA C 1 44 ? 26.817 55.929 83.699 1.00 47.09 31 ALA C CA 1
ATOM 1511 C C . ALA C 1 44 ? 26.195 55.783 82.307 1.00 49.23 31 ALA C C 1
ATOM 1512 O O . ALA C 1 44 ? 25.711 56.787 81.762 1.00 50.86 31 ALA C O 1
ATOM 1514 N N . ALA C 1 45 ? 26.171 54.562 81.768 1.00 47.66 32 ALA C N 1
ATOM 1515 C CA . ALA C 1 45 ? 25.602 54.240 80.445 1.00 47.78 32 ALA C CA 1
ATOM 1516 C C . ALA C 1 45 ? 24.121 54.613 80.411 1.00 47.79 32 ALA C C 1
ATOM 1517 O O . ALA C 1 45 ? 23.671 55.141 79.384 1.00 49.59 32 ALA C O 1
ATOM 1519 N N . ALA C 1 46 ? 23.380 54.356 81.488 1.00 49.41 33 ALA C N 1
ATOM 1520 C CA . ALA C 1 46 ? 21.932 54.671 81.571 1.00 48.79 33 ALA C CA 1
ATOM 1521 C C . ALA C 1 46 ? 21.765 56.194 81.566 1.00 49.77 33 ALA C C 1
ATOM 1522 O O . ALA C 1 46 ? 20.909 56.693 80.803 1.00 49.57 33 ALA C O 1
ATOM 1524 N N . THR C 1 47 ? 22.599 56.912 82.325 1.00 47.66 34 THR C N 1
ATOM 1525 C CA . THR C 1 47 ? 22.560 58.395 82.436 1.00 50.17 34 THR C CA 1
ATOM 1526 C C . THR C 1 47 ? 22.853 59.035 81.071 1.00 50.64 34 THR C C 1
ATOM 1527 O O . THR C 1 47 ? 22.122 59.955 80.671 1.00 56.64 34 THR C O 1
ATOM 1531 N N . VAL C 1 48 ? 23.889 58.562 80.384 1.00 48.13 35 VAL C N 1
ATOM 1532 C CA . VAL C 1 48 ? 24.260 59.009 79.006 1.00 47.91 35 VAL C CA 1
ATOM 1533 C C . VAL C 1 48 ? 23.041 58.892 78.087 1.00 48.84 35 VAL C C 1
ATOM 1534 O O . VAL C 1 48 ? 22.738 59.859 77.390 1.00 55.28 35 VAL C O 1
ATOM 1538 N N . GLU C 1 49 ? 22.366 57.746 78.078 1.00 48.91 36 GLU C N 1
ATOM 1539 C CA . GLU C 1 49 ? 21.244 57.470 77.144 1.00 48.38 36 GLU C CA 1
ATOM 1540 C C . GLU C 1 49 ? 20.030 58.313 77.533 1.00 52.66 36 GLU C C 1
ATOM 1541 O O . GLU C 1 49 ? 19.328 58.813 76.608 1.00 53.74 36 GLU C O 1
ATOM 1547 N N . ARG C 1 50 ? 19.811 58.484 78.843 1.00 52.53 37 ARG C N 1
ATOM 1548 C CA . ARG C 1 50 ? 18.751 59.358 79.412 1.00 53.33 37 ARG C CA 1
ATOM 1549 C C . ARG C 1 50 ? 18.984 60.803 78.944 1.00 51.94 37 ARG C C 1
ATOM 1550 O O . ARG C 1 50 ? 18.031 61.431 78.480 1.00 54.83 37 ARG C O 1
ATOM 1558 N N . GLU C 1 51 ? 20.222 61.294 79.011 1.00 51.70 38 GLU C N 1
ATOM 1559 C CA . GLU C 1 51 ? 20.570 62.719 78.750 1.00 53.30 38 GLU C CA 1
ATOM 1560 C C . GLU C 1 51 ? 20.788 62.985 77.257 1.00 52.86 38 GLU C C 1
ATOM 1561 O O . GLU C 1 51 ? 20.763 64.151 76.873 1.00 56.08 38 GLU C O 1
ATOM 1567 N N . ASN C 1 52 ? 21.050 61.962 76.445 1.00 53.06 39 ASN C N 1
ATOM 1568 C CA . ASN C 1 52 ? 21.152 62.098 74.966 1.00 54.13 39 ASN C CA 1
ATOM 1569 C C . ASN C 1 52 ? 20.467 60.901 74.313 1.00 54.88 39 ASN C C 1
ATOM 1570 O O . ASN C 1 52 ? 21.049 59.805 74.286 1.00 57.89 39 ASN C O 1
ATOM 1575 N N . ARG C 1 53 ? 19.263 61.144 73.797 1.00 53.85 40 ARG C N 1
ATOM 1576 C CA . ARG C 1 53 ? 18.340 60.121 73.256 1.00 58.91 40 ARG C CA 1
ATOM 1577 C C . ARG C 1 53 ? 18.786 59.684 71.851 1.00 55.00 40 ARG C C 1
ATOM 1578 O O . ARG C 1 53 ? 18.071 58.887 71.230 1.00 53.82 40 ARG C O 1
ATOM 1580 N N . HIS C 1 54 ? 19.873 60.247 71.322 1.00 54.86 41 HIS C N 1
ATOM 1581 C CA . HIS C 1 54 ? 20.401 59.973 69.959 1.00 53.11 41 HIS C CA 1
ATOM 1582 C C . HIS C 1 54 ? 21.607 59.038 70.031 1.00 49.24 41 HIS C C 1
ATOM 1583 O O . HIS C 1 54 ? 22.136 58.715 68.959 1.00 43.86 41 HIS C O 1
ATOM 1590 N N . VAL C 1 55 ? 22.063 58.640 71.222 1.00 48.51 42 VAL C N 1
ATOM 1591 C CA . VAL C 1 55 ? 23.310 57.824 71.347 1.00 47.00 42 VAL C CA 1
ATOM 1592 C C . VAL C 1 55 ? 22.967 56.466 71.955 1.00 45.18 42 VAL C C 1
ATOM 1593 O O . VAL C 1 55 ? 21.992 56.393 72.728 1.00 48.47 42 VAL C O 1
ATOM 1597 N N . ARG C 1 56 ? 23.763 55.446 71.613 1.00 42.05 43 ARG C N 1
ATOM 1598 C CA . ARG C 1 56 ? 23.838 54.162 72.345 1.00 42.42 43 ARG C CA 1
ATOM 1599 C C . ARG C 1 56 ? 25.127 54.167 73.174 1.00 41.28 43 ARG C C 1
ATOM 1600 O O . ARG C 1 56 ? 26.199 54.399 72.588 1.00 41.35 43 ARG C O 1
ATOM 1608 N N . ALA C 1 57 ? 25.026 53.954 74.482 1.00 38.96 44 ALA C N 1
ATOM 1609 C CA . ALA C 1 57 ? 26.176 53.872 75.407 1.00 40.61 44 ALA C CA 1
ATOM 1610 C C . ALA C 1 57 ? 26.546 52.412 75.610 1.00 40.98 44 ALA C C 1
ATOM 1611 O O . ALA C 1 57 ? 25.653 51.625 75.892 1.00 42.29 44 ALA C O 1
ATOM 1613 N N . THR C 1 58 ? 27.821 52.076 75.427 1.00 42.66 45 THR C N 1
ATOM 1614 C CA . THR C 1 58 ? 28.372 50.713 75.602 1.00 42.64 45 THR C CA 1
ATOM 1615 C C . THR C 1 58 ? 29.549 50.797 76.562 1.00 44.81 45 THR C C 1
ATOM 1616 O O . THR C 1 58 ? 30.406 51.674 76.376 1.00 47.54 45 THR C O 1
ATOM 1620 N N . VAL C 1 59 ? 29.566 49.921 77.561 1.00 46.65 46 VAL C N 1
ATOM 1621 C CA . VAL C 1 59 ? 30.684 49.788 78.525 1.00 47.37 46 VAL C CA 1
ATOM 1622 C C . VAL C 1 59 ? 31.823 49.055 77.815 1.00 49.66 46 VAL C C 1
ATOM 1623 O O . VAL C 1 59 ? 31.565 48.021 77.189 1.00 49.93 46 VAL C O 1
ATOM 1627 N N . MET C 1 60 ? 33.041 49.572 77.949 1.00 50.21 47 MET C N 1
ATOM 1628 C CA . MET C 1 60 ? 34.278 49.010 77.349 1.00 54.15 47 MET C CA 1
ATOM 1629 C C . MET C 1 60 ? 35.362 49.045 78.431 1.00 54.79 47 MET C C 1
ATOM 1630 O O . MET C 1 60 ? 35.437 50.067 79.146 1.00 53.99 47 MET C O 1
ATOM 1635 N N . ARG C 1 61 ? 36.151 47.980 78.580 1.00 59.21 48 ARG C N 1
ATOM 1636 C CA . ARG C 1 61 ? 37.324 47.990 79.500 1.00 61.92 48 ARG C CA 1
ATOM 1637 C C . ARG C 1 61 ? 38.418 48.860 78.875 1.00 60.69 48 ARG C C 1
ATOM 1638 O O . ARG C 1 61 ? 38.573 48.788 77.641 1.00 56.50 48 ARG C O 1
ATOM 1646 N N . GLU C 1 62 ? 39.105 49.664 79.691 1.00 60.11 49 GLU C N 1
ATOM 1647 C CA . GLU C 1 62 ? 40.283 50.483 79.292 1.00 66.06 49 GLU C CA 1
ATOM 1648 C C . GLU C 1 62 ? 41.231 49.665 78.413 1.00 66.03 49 GLU C C 1
ATOM 1649 O O . GLU C 1 62 ? 41.406 48.479 78.694 1.00 63.60 49 GLU C O 1
ATOM 1655 N N . GLY C 1 63 ? 41.794 50.295 77.379 1.00 65.37 50 GLY C N 1
ATOM 1656 C CA . GLY C 1 63 ? 42.832 49.719 76.508 1.00 72.37 50 GLY C CA 1
ATOM 1657 C C . GLY C 1 63 ? 42.383 48.459 75.777 1.00 75.18 50 GLY C C 1
ATOM 1658 O O . GLY C 1 63 ? 43.259 47.680 75.378 1.00 78.16 50 GLY C O 1
ATOM 1659 N N . SER C 1 64 ? 41.073 48.254 75.609 1.00 74.43 51 SER C N 1
ATOM 1660 C CA . SER C 1 64 ? 40.506 47.241 74.689 1.00 74.00 51 SER C CA 1
ATOM 1661 C C . SER C 1 64 ? 40.814 47.685 73.268 1.00 75.69 51 SER C C 1
ATOM 1662 O O . SER C 1 64 ? 40.926 48.885 73.018 1.00 79.54 51 SER C O 1
ATOM 1665 N N . PRO C 1 65 ? 40.952 46.752 72.298 1.00 79.18 52 PRO C N 1
ATOM 1666 C CA . PRO C 1 65 ? 41.166 47.137 70.903 1.00 80.36 52 PRO C CA 1
ATOM 1667 C C . PRO C 1 65 ? 40.020 48.053 70.430 1.00 79.35 52 PRO C C 1
ATOM 1668 O O . PRO C 1 65 ? 38.860 47.651 70.482 1.00 71.98 52 PRO C O 1
ATOM 1672 N N . THR C 1 66 ? 40.370 49.279 70.028 1.00 76.95 53 THR C N 1
ATOM 1673 C CA . THR C 1 66 ? 39.454 50.277 69.413 1.00 79.40 53 THR C CA 1
ATOM 1674 C C . THR C 1 66 ? 39.166 49.887 67.957 1.00 75.86 53 THR C C 1
ATOM 1675 O O . THR C 1 66 ? 40.147 49.683 67.215 1.00 76.88 53 THR C O 1
ATOM 1679 N N . THR C 1 67 ? 37.888 49.778 67.575 1.00 80.82 54 THR C N 1
ATOM 1680 C CA . THR C 1 67 ? 37.440 49.825 66.149 1.00 73.59 54 THR C CA 1
ATOM 1681 C C . THR C 1 67 ? 37.796 51.207 65.585 1.00 65.57 54 THR C C 1
ATOM 1682 O O . THR C 1 67 ? 37.526 52.213 66.298 1.00 61.15 54 THR C O 1
ATOM 1686 N N . GLN C 1 68 ? 38.422 51.275 64.398 1.00 63.00 55 GLN C N 1
ATOM 1687 C CA . GLN C 1 68 ? 38.939 52.538 63.812 1.00 58.97 55 GLN C CA 1
ATOM 1688 C C . GLN C 1 68 ? 37.859 53.181 62.935 1.00 53.80 55 GLN C C 1
ATOM 1689 O O . GLN C 1 68 ? 37.990 53.209 61.702 1.00 51.92 55 GLN C O 1
ATOM 1695 N N . ASP C 1 69 ? 36.822 53.692 63.601 1.00 51.92 56 ASP C N 1
ATOM 1696 C CA . ASP C 1 69 ? 35.753 54.548 63.029 1.00 49.27 56 ASP C CA 1
ATOM 1697 C C . ASP C 1 69 ? 35.359 55.593 64.080 1.00 46.62 56 ASP C C 1
ATOM 1698 O O . ASP C 1 69 ? 35.781 55.452 65.222 1.00 45.69 56 ASP C O 1
ATOM 1703 N N . PHE C 1 70 ? 34.615 56.619 63.682 1.00 43.93 57 PHE C N 1
ATOM 1704 C CA . PHE C 1 70 ? 34.027 57.657 64.557 1.00 42.51 57 PHE C CA 1
ATOM 1705 C C . PHE C 1 70 ? 32.529 57.703 64.269 1.00 43.18 57 PHE C C 1
ATOM 1706 O O . PHE C 1 70 ? 32.151 57.885 63.102 1.00 43.52 57 PHE C O 1
ATOM 1714 N N . ARG C 1 71 ? 31.723 57.516 65.314 1.00 40.19 58 ARG C N 1
ATOM 1715 C CA . ARG C 1 71 ? 30.251 57.376 65.224 1.00 42.67 58 ARG C CA 1
ATOM 1716 C C . ARG C 1 71 ? 29.597 58.425 66.127 1.00 43.15 58 ARG C C 1
ATOM 1717 O O . ARG C 1 71 ? 29.869 58.404 67.353 1.00 44.18 58 ARG C O 1
ATOM 1725 N N . CYS C 1 72 ? 28.755 59.286 65.546 1.00 45.55 59 CYS C N 1
ATOM 1726 C CA . CYS C 1 72 ? 27.958 60.327 66.247 1.00 46.73 59 CYS C CA 1
ATOM 1727 C C . CYS C 1 72 ? 27.045 59.711 67.318 1.00 46.29 59 CYS C C 1
ATOM 1728 O O . CYS C 1 72 ? 26.747 60.400 68.313 1.00 48.87 59 CYS C O 1
ATOM 1731 N N . ASP C 1 73 ? 26.576 58.483 67.091 1.00 45.35 60 ASP C N 1
ATOM 1732 C CA . ASP C 1 73 ? 25.471 57.853 67.850 1.00 44.36 60 ASP C CA 1
ATOM 1733 C C . ASP C 1 73 ? 26.026 56.841 68.860 1.00 44.47 60 ASP C C 1
ATOM 1734 O O . ASP C 1 73 ? 25.214 56.076 69.430 1.00 45.17 60 ASP C O 1
ATOM 1739 N N . ARG C 1 74 ? 27.347 56.819 69.068 1.00 43.84 61 ARG C N 1
ATOM 1740 C CA . ARG C 1 74 ? 27.998 55.940 70.062 1.00 44.05 61 ARG C CA 1
ATOM 1741 C C . ARG C 1 74 ? 28.639 56.763 71.194 1.00 43.91 61 ARG C C 1
ATOM 1742 O O . ARG C 1 74 ? 29.263 57.809 70.925 1.00 43.62 61 ARG C O 1
ATOM 1750 N N . VAL C 1 75 ? 28.499 56.283 72.429 1.00 41.12 62 VAL C N 1
ATOM 1751 C CA . VAL C 1 75 ? 29.269 56.764 73.610 1.00 41.13 62 VAL C CA 1
ATOM 1752 C C . VAL C 1 75 ? 29.908 55.544 74.276 1.00 42.04 62 VAL C C 1
ATOM 1753 O O . VAL C 1 75 ? 29.171 54.709 74.811 1.00 41.22 62 VAL C O 1
ATOM 1757 N N . TRP C 1 76 ? 31.221 55.395 74.133 1.00 41.34 63 TRP C N 1
ATOM 1758 C CA . TRP C 1 76 ? 32.019 54.436 74.929 1.00 42.99 63 TRP C CA 1
ATOM 1759 C C . TRP C 1 76 ? 32.036 54.919 76.378 1.00 42.38 63 TRP C C 1
ATOM 1760 O O . TRP C 1 76 ? 32.437 56.062 76.582 1.00 40.67 63 TRP C O 1
ATOM 1771 N N . VAL C 1 77 ? 31.586 54.079 77.312 1.00 44.74 64 VAL C N 1
ATOM 1772 C CA . VAL C 1 77 ? 31.764 54.268 78.776 1.00 44.78 64 VAL C CA 1
ATOM 1773 C C . VAL C 1 77 ? 32.974 53.428 79.203 1.00 46.26 64 VAL C C 1
ATOM 1774 O O . VAL C 1 77 ? 32.825 52.198 79.324 1.00 47.10 64 VAL C O 1
ATOM 1778 N N . VAL C 1 78 ? 34.141 54.062 79.364 1.00 46.13 65 VAL C N 1
ATOM 1779 C CA . VAL C 1 78 ? 35.435 53.346 79.555 1.00 50.17 65 VAL C CA 1
ATOM 1780 C C . VAL C 1 78 ? 35.630 53.092 81.049 1.00 53.66 65 VAL C C 1
ATOM 1781 O O . VAL C 1 78 ? 35.709 54.073 81.805 1.00 57.48 65 VAL C O 1
ATOM 1785 N N . VAL C 1 79 ? 35.736 51.816 81.437 1.00 54.80 66 VAL C N 1
ATOM 1786 C CA . VAL C 1 79 ? 35.808 51.369 82.861 1.00 56.99 66 VAL C CA 1
ATOM 1787 C C . VAL C 1 79 ? 37.135 50.659 83.119 1.00 61.66 66 VAL C C 1
ATOM 1788 O O . VAL C 1 79 ? 37.685 50.106 82.160 1.00 61.55 66 VAL C O 1
ATOM 1792 N N . ASN C 1 80 ? 37.582 50.666 84.379 1.00 64.36 67 ASN C N 1
ATOM 1793 C CA . ASN C 1 80 ? 38.772 49.915 84.860 1.00 69.32 67 ASN C CA 1
ATOM 1794 C C . ASN C 1 80 ? 38.384 48.450 85.096 1.00 74.78 67 ASN C C 1
ATOM 1795 O O . ASN C 1 80 ? 37.254 48.064 84.696 1.00 73.12 67 ASN C O 1
ATOM 1800 N N . ASN C 1 81 ? 39.287 47.691 85.733 1.00 78.05 68 ASN C N 1
ATOM 1801 C CA . ASN C 1 81 ? 39.169 46.236 86.024 1.00 82.46 68 ASN C CA 1
ATOM 1802 C C . ASN C 1 81 ? 37.998 46.010 86.990 1.00 81.54 68 ASN C C 1
ATOM 1803 O O . ASN C 1 81 ? 37.498 44.863 87.019 1.00 83.42 68 ASN C O 1
ATOM 1808 N N . ARG C 1 82 ? 37.604 47.022 87.768 1.00 75.50 69 ARG C N 1
ATOM 1809 C CA . ARG C 1 82 ? 36.306 47.035 88.493 1.00 77.17 69 ARG C CA 1
ATOM 1810 C C . ARG C 1 82 ? 35.285 47.514 87.457 1.00 74.28 69 ARG C C 1
ATOM 1811 O O . ARG C 1 82 ? 35.587 47.357 86.241 1.00 80.90 69 ARG C O 1
ATOM 1819 N N . GLY C 1 83 ? 34.149 48.067 87.854 1.00 76.34 70 GLY C N 1
ATOM 1820 C CA . GLY C 1 83 ? 33.144 48.496 86.862 1.00 69.48 70 GLY C CA 1
ATOM 1821 C C . GLY C 1 83 ? 33.218 49.994 86.645 1.00 63.26 70 GLY C C 1
ATOM 1822 O O . GLY C 1 83 ? 32.167 50.492 86.255 1.00 62.70 70 GLY C O 1
ATOM 1823 N N . ILE C 1 84 ? 34.262 50.701 87.111 1.00 64.17 71 ILE C N 1
ATOM 1824 C CA . ILE C 1 84 ? 34.204 52.167 87.399 1.00 59.07 71 ILE C CA 1
ATOM 1825 C C . ILE C 1 84 ? 34.702 52.956 86.182 1.00 55.54 71 ILE C C 1
ATOM 1826 O O . ILE C 1 84 ? 35.742 52.605 85.625 1.00 56.80 71 ILE C O 1
ATOM 1831 N N . VAL C 1 85 ? 33.995 54.026 85.826 1.00 54.79 72 VAL C N 1
ATOM 1832 C CA . VAL C 1 85 ? 34.329 54.945 84.700 1.00 51.85 72 VAL C CA 1
ATOM 1833 C C . VAL C 1 85 ? 35.607 55.716 85.063 1.00 54.95 72 VAL C C 1
ATOM 1834 O O . VAL C 1 85 ? 35.632 56.360 86.114 1.00 54.82 72 VAL C O 1
ATOM 1838 N N . VAL C 1 86 ? 36.616 55.696 84.187 1.00 55.12 73 VAL C N 1
ATOM 1839 C CA . VAL C 1 86 ? 37.964 56.289 84.438 1.00 55.48 73 VAL C CA 1
ATOM 1840 C C . VAL C 1 86 ? 38.165 57.555 83.601 1.00 55.84 73 VAL C C 1
ATOM 1841 O O . VAL C 1 86 ? 39.098 58.312 83.904 1.00 58.65 73 VAL C O 1
ATOM 1845 N N . SER C 1 87 ? 37.380 57.743 82.544 1.00 54.25 74 SER C N 1
ATOM 1846 C CA . SER C 1 87 ? 37.497 58.886 81.602 1.00 55.02 74 SER C CA 1
ATOM 1847 C C . SER C 1 87 ? 36.102 59.434 81.352 1.00 51.52 74 SER C C 1
ATOM 1848 O O . SER C 1 87 ? 35.129 58.690 81.454 1.00 48.57 74 SER C O 1
ATOM 1851 N N . PRO C 1 88 ? 35.950 60.742 81.047 1.00 51.81 75 PRO C N 1
ATOM 1852 C CA . PRO C 1 88 ? 34.636 61.297 80.715 1.00 50.41 75 PRO C CA 1
ATOM 1853 C C . PRO C 1 88 ? 34.111 60.602 79.465 1.00 51.45 75 PRO C C 1
ATOM 1854 O O . PRO C 1 88 ? 34.784 60.620 78.428 1.00 52.33 75 PRO C O 1
ATOM 1858 N N . PRO C 1 89 ? 32.954 59.899 79.529 1.00 49.69 76 PRO C N 1
ATOM 1859 C CA . PRO C 1 89 ? 32.343 59.343 78.330 1.00 47.82 76 PRO C CA 1
ATOM 1860 C C . PRO C 1 89 ? 31.987 60.500 77.391 1.00 51.05 76 PRO C C 1
ATOM 1861 O O . PRO C 1 89 ? 31.530 61.546 77.869 1.00 55.11 76 PRO C O 1
ATOM 1865 N N . HIS C 1 90 ? 32.240 60.312 76.098 1.00 50.26 77 HIS C N 1
ATOM 1866 C CA . HIS C 1 90 ? 31.950 61.321 75.058 1.00 49.07 77 HIS C CA 1
ATOM 1867 C C . HIS C 1 90 ? 31.524 60.619 73.766 1.00 48.98 77 HIS C C 1
ATOM 1868 O O . HIS C 1 90 ? 31.845 59.432 73.584 1.00 45.66 77 HIS C O 1
ATOM 1875 N N . ILE C 1 91 ? 30.819 61.350 72.906 1.00 47.07 78 ILE C N 1
ATOM 1876 C CA . ILE C 1 91 ? 30.423 60.878 71.551 1.00 49.01 78 ILE C CA 1
ATOM 1877 C C . ILE C 1 91 ? 31.688 60.473 70.776 1.00 48.59 78 ILE C C 1
ATOM 1878 O O . ILE C 1 91 ? 32.743 61.083 71.007 1.00 48.21 78 ILE C O 1
ATOM 1883 N N . GLY C 1 92 ? 31.595 59.433 69.940 1.00 44.75 79 GLY C N 1
ATOM 1884 C CA . GLY C 1 92 ? 32.697 58.968 69.072 1.00 46.60 79 GLY C CA 1
ATOM 1885 C C . GLY C 1 92 ? 32.646 57.468 68.828 1.00 47.62 79 GLY C C 1
ATOM 1886 O O . GLY C 1 92 ? 32.137 56.692 69.629 1.00 45.78 79 GLY C O 1
ATOM 1888 N N . SER D 1 8 ? 6.716 51.980 27.873 1.00 92.13 -5 SER D N 1
ATOM 1889 C CA . SER D 1 8 ? 7.488 50.704 27.832 1.00 88.11 -5 SER D CA 1
ATOM 1890 C C . SER D 1 8 ? 7.889 50.386 26.386 1.00 87.99 -5 SER D C 1
ATOM 1891 O O . SER D 1 8 ? 7.578 51.201 25.490 1.00 88.44 -5 SER D O 1
ATOM 1894 N N . GLY D 1 9 ? 8.549 49.243 26.175 1.00 85.20 -4 GLY D N 1
ATOM 1895 C CA . GLY D 1 9 ? 8.943 48.738 24.844 1.00 82.65 -4 GLY D CA 1
ATOM 1896 C C . GLY D 1 9 ? 10.275 48.014 24.894 1.00 77.54 -4 GLY D C 1
ATOM 1897 O O . GLY D 1 9 ? 11.118 48.406 25.710 1.00 80.19 -4 GLY D O 1
ATOM 1898 N N . LEU D 1 10 ? 10.446 46.984 24.058 1.00 77.19 -3 LEU D N 1
ATOM 1899 C CA . LEU D 1 10 ? 11.661 46.129 23.931 1.00 71.31 -3 LEU D CA 1
ATOM 1900 C C . LEU D 1 10 ? 11.968 45.474 25.284 1.00 65.83 -3 LEU D C 1
ATOM 1901 O O . LEU D 1 10 ? 12.872 45.923 26.005 1.00 66.39 -3 LEU D O 1
ATOM 1906 N N . GLU D 1 11 ? 11.235 44.415 25.587 1.00 70.54 -2 GLU D N 1
ATOM 1907 C CA . GLU D 1 11 ? 11.340 43.668 26.858 1.00 67.24 -2 GLU D CA 1
ATOM 1908 C C . GLU D 1 11 ? 11.969 42.311 26.548 1.00 62.82 -2 GLU D C 1
ATOM 1909 O O . GLU D 1 11 ? 11.580 41.684 25.548 1.00 59.60 -2 GLU D O 1
ATOM 1915 N N . VAL D 1 12 ? 12.914 41.888 27.379 1.00 63.97 -1 VAL D N 1
ATOM 1916 C CA . VAL D 1 12 ? 13.541 40.551 27.260 1.00 60.24 -1 VAL D CA 1
ATOM 1917 C C . VAL D 1 12 ? 13.407 39.877 28.621 1.00 61.28 -1 VAL D C 1
ATOM 1918 O O . VAL D 1 12 ? 13.986 40.392 29.588 1.00 57.74 -1 VAL D O 1
ATOM 1922 N N . LEU D 1 13 ? 12.649 38.782 28.652 1.00 59.21 0 LEU D N 1
ATOM 1923 C CA . LEU D 1 13 ? 12.558 37.838 29.787 1.00 62.14 0 LEU D CA 1
ATOM 1924 C C . LEU D 1 13 ? 13.684 36.805 29.657 1.00 62.89 0 LEU D C 1
ATOM 1925 O O . LEU D 1 13 ? 13.813 36.198 28.601 1.00 62.49 0 LEU D O 1
ATOM 1930 N N . PHE D 1 14 ? 14.533 36.687 30.680 1.00 60.95 1 PHE D N 1
ATOM 1931 C CA . PHE D 1 14 ? 15.574 35.652 30.823 1.00 60.40 1 PHE D CA 1
ATOM 1932 C C . PHE D 1 14 ? 15.040 34.630 31.816 1.00 64.35 1 PHE D C 1
ATOM 1933 O O . PHE D 1 14 ? 14.734 35.005 32.967 1.00 64.20 1 PHE D O 1
ATOM 1941 N N . GLN D 1 15 ? 14.900 33.394 31.349 1.00 67.48 2 GLN D N 1
ATOM 1942 C CA . GLN D 1 15 ? 14.660 32.191 32.178 1.00 69.48 2 GLN D CA 1
ATOM 1943 C C . GLN D 1 15 ? 16.039 31.625 32.525 1.00 68.68 2 GLN D C 1
ATOM 1944 O O . GLN D 1 15 ? 16.536 30.741 31.782 1.00 62.16 2 GLN D O 1
ATOM 1950 N N . GLY D 1 16 ? 16.610 32.163 33.617 1.00 66.96 3 GLY D N 1
ATOM 1951 C CA . GLY D 1 16 ? 18.033 32.077 33.981 1.00 66.02 3 GLY D CA 1
ATOM 1952 C C . GLY D 1 16 ? 18.407 30.677 34.435 1.00 69.77 3 GLY D C 1
ATOM 1953 O O . GLY D 1 16 ? 17.626 29.738 34.297 1.00 74.14 3 GLY D O 1
ATOM 1954 N N . PRO D 1 17 ? 19.601 30.492 35.040 1.00 68.21 4 PRO D N 1
ATOM 1955 C CA . PRO D 1 17 ? 19.932 29.214 35.676 1.00 69.44 4 PRO D CA 1
ATOM 1956 C C . PRO D 1 17 ? 18.922 28.867 36.787 1.00 72.79 4 PRO D C 1
ATOM 1957 O O . PRO D 1 17 ? 18.703 29.682 37.672 1.00 77.69 4 PRO D O 1
ATOM 1961 N N . GLY D 1 18 ? 18.306 27.686 36.698 1.00 75.50 5 GLY D N 1
ATOM 1962 C CA . GLY D 1 18 ? 17.232 27.234 37.606 1.00 79.63 5 GLY D CA 1
ATOM 1963 C C . GLY D 1 18 ? 15.921 27.933 37.301 1.00 79.99 5 GLY D C 1
ATOM 1964 O O . GLY D 1 18 ? 15.560 27.990 36.111 1.00 77.35 5 GLY D O 1
ATOM 1965 N N . SER D 1 19 ? 15.242 28.437 38.333 1.00 84.12 6 SER D N 1
ATOM 1966 C CA . SER D 1 19 ? 13.929 29.123 38.221 1.00 84.34 6 SER D CA 1
ATOM 1967 C C . SER D 1 19 ? 14.132 30.635 38.061 1.00 82.93 6 SER D C 1
ATOM 1968 O O . SER D 1 19 ? 13.116 31.345 38.191 1.00 83.95 6 SER D O 1
ATOM 1971 N N . MET D 1 20 ? 15.371 31.098 37.841 1.00 78.61 7 MET D N 1
ATOM 1972 C CA . MET D 1 20 ? 15.736 32.541 37.811 1.00 81.11 7 MET D CA 1
ATOM 1973 C C . MET D 1 20 ? 14.916 33.269 36.733 1.00 78.35 7 MET D C 1
ATOM 1974 O O . MET D 1 20 ? 15.085 32.931 35.554 1.00 76.06 7 MET D O 1
ATOM 1979 N N . GLU D 1 21 ? 14.062 34.214 37.135 1.00 80.91 8 GLU D N 1
ATOM 1980 C CA . GLU D 1 21 ? 13.287 35.118 36.247 1.00 74.20 8 GLU D CA 1
ATOM 1981 C C . GLU D 1 21 ? 13.989 36.474 36.319 1.00 71.35 8 GLU D C 1
ATOM 1982 O O . GLU D 1 21 ? 14.423 36.851 37.429 1.00 72.62 8 GLU D O 1
ATOM 1988 N N . SER D 1 22 ? 14.162 37.146 35.184 1.00 72.48 9 SER D N 1
ATOM 1989 C CA . SER D 1 22 ? 14.721 38.521 35.091 1.00 69.34 9 SER D CA 1
ATOM 1990 C C . SER D 1 22 ? 14.225 39.188 33.807 1.00 68.68 9 SER D C 1
ATOM 1991 O O . SER D 1 22 ? 14.010 38.479 32.806 1.00 65.63 9 SER D O 1
ATOM 1994 N N . LEU D 1 23 ? 14.076 40.511 33.845 1.00 64.23 10 LEU D N 1
ATOM 1995 C CA . LEU D 1 23 ? 13.637 41.345 32.706 1.00 61.60 10 LEU D CA 1
ATOM 1996 C C . LEU D 1 23 ? 14.723 42.379 32.445 1.00 56.25 10 LEU D C 1
ATOM 1997 O O . LEU D 1 23 ? 15.214 42.923 33.446 1.00 56.78 10 LEU D O 1
ATOM 2002 N N . LEU D 1 24 ? 15.064 42.623 31.174 1.00 57.79 11 LEU D N 1
ATOM 2003 C CA . LEU D 1 24 ? 15.681 43.888 30.722 1.00 58.50 11 LEU D CA 1
ATOM 2004 C C . LEU D 1 24 ? 14.615 44.682 29.975 1.00 61.99 11 LEU D C 1
ATOM 2005 O O . LEU D 1 24 ? 13.850 44.071 29.205 1.00 62.94 11 LEU D O 1
ATOM 2010 N N . SER D 1 25 ? 14.572 45.991 30.202 1.00 64.26 12 SER D N 1
ATOM 2011 C CA . SER D 1 25 ? 13.797 46.961 29.395 1.00 66.99 12 SER D CA 1
ATOM 2012 C C . SER D 1 25 ? 14.793 47.749 28.545 1.00 67.73 12 SER D C 1
ATOM 2013 O O . SER D 1 25 ? 15.408 48.692 29.070 1.00 69.94 12 SER D O 1
ATOM 2016 N N . CYS D 1 26 ? 14.995 47.328 27.298 1.00 69.35 13 CYS D N 1
ATOM 2017 C CA . CYS D 1 26 ? 15.829 48.057 26.303 1.00 68.75 13 CYS D CA 1
ATOM 2018 C C . CYS D 1 26 ? 15.086 49.319 25.845 1.00 70.91 13 CYS D C 1
ATOM 2019 O O . CYS D 1 26 ? 13.851 49.326 25.886 1.00 67.52 13 CYS D O 1
ATOM 2022 N N . ARG D 1 27 ? 15.830 50.351 25.456 1.00 71.85 14 ARG D N 1
ATOM 2023 C CA . ARG D 1 27 ? 15.294 51.626 24.914 1.00 75.97 14 ARG D CA 1
ATOM 2024 C C . ARG D 1 27 ? 14.947 51.425 23.434 1.00 78.55 14 ARG D C 1
ATOM 2025 O O . ARG D 1 27 ? 15.105 50.311 22.912 1.00 75.70 14 ARG D O 1
ATOM 2033 N N . GLY D 1 28 ? 14.554 52.503 22.751 1.00 81.83 15 GLY D N 1
ATOM 2034 C CA . GLY D 1 28 ? 14.515 52.588 21.280 1.00 75.99 15 GLY D CA 1
ATOM 2035 C C . GLY D 1 28 ? 13.330 51.860 20.676 1.00 75.01 15 GLY D C 1
ATOM 2036 O O . GLY D 1 28 ? 12.560 51.224 21.407 1.00 71.07 15 GLY D O 1
ATOM 2037 N N . GLY D 1 29 ? 13.186 51.990 19.358 1.00 78.28 16 GLY D N 1
ATOM 2038 C CA . GLY D 1 29 ? 12.116 51.368 18.561 1.00 77.43 16 GLY D CA 1
ATOM 2039 C C . GLY D 1 29 ? 12.603 50.080 17.948 1.00 73.83 16 GLY D C 1
ATOM 2040 O O . GLY D 1 29 ? 12.359 49.040 18.543 1.00 75.55 16 GLY D O 1
ATOM 2041 N N . LYS D 1 30 ? 13.328 50.173 16.835 1.00 73.80 17 LYS D N 1
ATOM 2042 C CA . LYS D 1 30 ? 13.688 49.031 15.959 1.00 71.40 17 LYS D CA 1
ATOM 2043 C C . LYS D 1 30 ? 14.755 48.172 16.648 1.00 66.74 17 LYS D C 1
ATOM 2044 O O . LYS D 1 30 ? 15.720 48.727 17.199 1.00 66.30 17 LYS D O 1
ATOM 2050 N N . SER D 1 31 ? 14.568 46.852 16.625 1.00 70.19 18 SER D N 1
ATOM 2051 C CA . SER D 1 31 ? 15.437 45.859 17.309 1.00 68.18 18 SER D CA 1
ATOM 2052 C C . SER D 1 31 ? 15.975 44.825 16.309 1.00 66.81 18 SER D C 1
ATOM 2053 O O . SER D 1 31 ? 16.867 44.073 16.706 1.00 62.40 18 SER D O 1
ATOM 2056 N N . SER D 1 32 ? 15.469 44.793 15.070 1.00 66.84 19 SER D N 1
ATOM 2057 C CA . SER D 1 32 ? 15.782 43.758 14.053 1.00 68.31 19 SER D CA 1
ATOM 2058 C C . SER D 1 32 ? 15.831 44.384 12.656 1.00 68.19 19 SER D C 1
ATOM 2059 O O . SER D 1 32 ? 14.967 45.231 12.343 1.00 73.56 19 SER D O 1
ATOM 2062 N N . TRP D 1 33 ? 16.797 43.958 11.835 1.00 65.43 20 TRP D N 1
ATOM 2063 C CA . TRP D 1 33 ? 17.084 44.532 10.492 1.00 65.13 20 TRP D CA 1
ATOM 2064 C C . TRP D 1 33 ? 17.157 43.427 9.436 1.00 65.81 20 TRP D C 1
ATOM 2065 O O . TRP D 1 33 ? 18.198 43.209 8.814 1.00 65.45 20 TRP D O 1
ATOM 2076 N N . PRO D 1 34 ? 16.041 42.713 9.160 1.00 65.15 21 PRO D N 1
ATOM 2077 C CA . PRO D 1 34 ? 16.037 41.681 8.128 1.00 67.43 21 PRO D CA 1
ATOM 2078 C C . PRO D 1 34 ? 16.454 42.251 6.766 1.00 66.52 21 PRO D C 1
ATOM 2079 O O . PRO D 1 34 ? 17.143 41.571 6.038 1.00 70.85 21 PRO D O 1
ATOM 2083 N N . GLU D 1 35 ? 16.063 43.494 6.477 1.00 65.23 22 GLU D N 1
ATOM 2084 C CA . GLU D 1 35 ? 16.291 44.152 5.161 1.00 66.13 22 GLU D CA 1
ATOM 2085 C C . GLU D 1 35 ? 17.787 44.413 4.945 1.00 64.93 22 GLU D C 1
ATOM 2086 O O . GLU D 1 35 ? 18.139 44.849 3.839 1.00 67.07 22 GLU D O 1
ATOM 2092 N N . LEU D 1 36 ? 18.639 44.162 5.939 1.00 65.45 23 LEU D N 1
ATOM 2093 C CA . LEU D 1 36 ? 20.096 44.440 5.827 1.00 66.02 23 LEU D CA 1
ATOM 2094 C C . LEU D 1 36 ? 20.866 43.184 5.401 1.00 63.69 23 LEU D C 1
ATOM 2095 O O . LEU D 1 36 ? 22.059 43.315 5.092 1.00 67.98 23 LEU D O 1
ATOM 2100 N N . VAL D 1 37 ? 20.221 42.020 5.381 1.00 61.93 24 VAL D N 1
ATOM 2101 C CA . VAL D 1 37 ? 20.863 40.767 4.893 1.00 65.89 24 VAL D CA 1
ATOM 2102 C C . VAL D 1 37 ? 21.247 40.986 3.416 1.00 68.34 24 VAL D C 1
ATOM 2103 O O . VAL D 1 37 ? 20.385 41.428 2.639 1.00 64.23 24 VAL D O 1
ATOM 2107 N N . GLY D 1 38 ? 22.514 40.741 3.068 1.00 67.31 25 GLY D N 1
ATOM 2108 C CA . GLY D 1 38 ? 23.046 40.874 1.700 1.00 70.78 25 GLY D CA 1
ATOM 2109 C C . GLY D 1 38 ? 23.727 42.208 1.453 1.00 71.36 25 GLY D C 1
ATOM 2110 O O . GLY D 1 38 ? 24.299 42.357 0.372 1.00 73.91 25 GLY D O 1
ATOM 2111 N N . LYS D 1 39 ? 23.683 43.150 2.400 1.00 68.54 26 LYS D N 1
ATOM 2112 C CA . LYS D 1 39 ? 24.361 44.466 2.266 1.00 69.43 26 LYS D CA 1
ATOM 2113 C C . LYS D 1 39 ? 25.795 44.371 2.797 1.00 70.26 26 LYS D C 1
ATOM 2114 O O . LYS D 1 39 ? 26.106 43.382 3.466 1.00 66.58 26 LYS D O 1
ATOM 2120 N N . GLU D 1 40 ? 26.637 45.357 2.481 1.00 72.89 27 GLU D N 1
ATOM 2121 C CA . GLU D 1 40 ? 28.027 45.461 3.010 1.00 76.95 27 GLU D CA 1
ATOM 2122 C C . GLU D 1 40 ? 27.934 45.816 4.503 1.00 75.70 27 GLU D C 1
ATOM 2123 O O . GLU D 1 40 ? 27.094 46.686 4.861 1.00 73.78 27 GLU D O 1
ATOM 2129 N N . GLY D 1 41 ? 28.766 45.181 5.334 1.00 75.14 28 GLY D N 1
ATOM 2130 C CA . GLY D 1 41 ? 28.706 45.280 6.809 1.00 77.29 28 GLY D CA 1
ATOM 2131 C C . GLY D 1 41 ? 28.644 46.721 7.295 1.00 78.48 28 GLY D C 1
ATOM 2132 O O . GLY D 1 41 ? 27.839 47.016 8.186 1.00 75.01 28 GLY D O 1
ATOM 2133 N N . HIS D 1 42 ? 29.448 47.598 6.706 1.00 76.47 29 HIS D N 1
ATOM 2134 C CA . HIS D 1 42 ? 29.657 48.983 7.199 1.00 81.73 29 HIS D CA 1
ATOM 2135 C C . HIS D 1 42 ? 28.482 49.869 6.768 1.00 76.65 29 HIS D C 1
ATOM 2136 O O . HIS D 1 42 ? 28.139 50.777 7.529 1.00 70.35 29 HIS D O 1
ATOM 2143 N N . ILE D 1 43 ? 27.861 49.598 5.618 1.00 81.27 30 ILE D N 1
ATOM 2144 C CA . ILE D 1 43 ? 26.593 50.269 5.201 1.00 78.72 30 ILE D CA 1
ATOM 2145 C C . ILE D 1 43 ? 25.500 49.871 6.205 1.00 71.88 30 ILE D C 1
ATOM 2146 O O . ILE D 1 43 ? 24.767 50.772 6.680 1.00 67.58 30 ILE D O 1
ATOM 2151 N N . ALA D 1 44 ? 25.413 48.573 6.518 1.00 72.39 31 ALA D N 1
ATOM 2152 C CA . ALA D 1 44 ? 24.415 47.979 7.439 1.00 70.87 31 ALA D CA 1
ATOM 2153 C C . ALA D 1 44 ? 24.560 48.584 8.838 1.00 70.39 31 ALA D C 1
ATOM 2154 O O . ALA D 1 44 ? 23.552 49.027 9.404 1.00 70.98 31 ALA D O 1
ATOM 2156 N N . ALA D 1 45 ? 25.785 48.624 9.360 1.00 71.68 32 ALA D N 1
ATOM 2157 C CA . ALA D 1 45 ? 26.113 49.179 10.692 1.00 68.82 32 ALA D CA 1
ATOM 2158 C C . ALA D 1 45 ? 25.694 50.653 10.762 1.00 69.37 32 ALA D C 1
ATOM 2159 O O . ALA D 1 45 ? 25.166 51.072 11.809 1.00 67.69 32 ALA D O 1
ATOM 2161 N N . ALA D 1 46 ? 25.915 51.422 9.696 1.00 71.05 33 ALA D N 1
ATOM 2162 C CA . ALA D 1 46 ? 25.550 52.857 9.645 1.00 73.67 33 ALA D CA 1
ATOM 2163 C C . ALA D 1 46 ? 24.021 52.983 9.675 1.00 73.65 33 ALA D C 1
ATOM 2164 O O . ALA D 1 46 ? 23.509 53.808 10.463 1.00 78.46 33 ALA D O 1
ATOM 2166 N N . THR D 1 47 ? 23.316 52.135 8.922 1.00 71.55 34 THR D N 1
ATOM 2167 C CA . THR D 1 47 ? 21.834 52.138 8.825 1.00 71.44 34 THR D CA 1
ATOM 2168 C C . THR D 1 47 ? 21.223 51.804 10.191 1.00 72.46 34 THR D C 1
ATOM 2169 O O . THR D 1 47 ? 20.280 52.502 10.611 1.00 76.78 34 THR D O 1
ATOM 2173 N N . VAL D 1 48 ? 21.742 50.772 10.854 1.00 71.94 35 VAL D N 1
ATOM 2174 C CA . VAL D 1 48 ? 21.322 50.356 12.224 1.00 70.36 35 VAL D CA 1
ATOM 2175 C C . VAL D 1 48 ? 21.401 51.562 13.166 1.00 71.99 35 VAL D C 1
ATOM 2176 O O . VAL D 1 48 ? 20.410 51.821 13.873 1.00 69.84 35 VAL D O 1
ATOM 2180 N N . GLU D 1 49 ? 22.534 52.269 13.176 1.00 69.33 36 GLU D N 1
ATOM 2181 C CA . GLU D 1 49 ? 22.785 53.384 14.128 1.00 70.04 36 GLU D CA 1
ATOM 2182 C C . GLU D 1 49 ? 21.898 54.576 13.765 1.00 74.30 36 GLU D C 1
ATOM 2183 O O . GLU D 1 49 ? 21.393 55.240 14.694 1.00 77.20 36 GLU D O 1
ATOM 2189 N N . ARG D 1 50 ? 21.709 54.815 12.466 1.00 74.98 37 ARG D N 1
ATOM 2190 C CA . ARG D 1 50 ? 20.805 55.861 11.915 1.00 77.54 37 ARG D CA 1
ATOM 2191 C C . ARG D 1 50 ? 19.372 55.587 12.396 1.00 78.14 37 ARG D C 1
ATOM 2192 O O . ARG D 1 50 ? 18.729 56.527 12.886 1.00 84.13 37 ARG D O 1
ATOM 2200 N N . GLU D 1 51 ? 18.908 54.335 12.307 1.00 79.57 38 GLU D N 1
ATOM 2201 C CA . GLU D 1 51 ? 17.492 53.951 12.570 1.00 78.19 38 GLU D CA 1
ATOM 2202 C C . GLU D 1 51 ? 17.238 53.721 14.064 1.00 75.25 38 GLU D C 1
ATOM 2203 O O . GLU D 1 51 ? 16.067 53.747 14.457 1.00 74.23 38 GLU D O 1
ATOM 2209 N N . ASN D 1 52 ? 18.274 53.455 14.860 1.00 73.33 39 ASN D N 1
ATOM 2210 C CA . ASN D 1 52 ? 18.147 53.317 16.336 1.00 73.49 39 ASN D CA 1
ATOM 2211 C C . ASN D 1 52 ? 19.359 53.982 16.988 1.00 74.77 39 ASN D C 1
ATOM 2212 O O . ASN D 1 52 ? 20.438 53.392 16.985 1.00 76.28 39 ASN D O 1
ATOM 2217 N N . ARG D 1 53 ? 19.159 55.178 17.533 1.00 71.60 40 ARG D N 1
ATOM 2218 C CA . ARG D 1 53 ? 20.234 56.045 18.076 1.00 73.93 40 ARG D CA 1
ATOM 2219 C C . ARG D 1 53 ? 20.638 55.575 19.474 1.00 70.75 40 ARG D C 1
ATOM 2220 O O . ARG D 1 53 ? 21.553 56.196 20.043 1.00 72.22 40 ARG D O 1
ATOM 2222 N N . HIS D 1 54 ? 20.017 54.513 20.002 1.00 74.94 41 HIS D N 1
ATOM 2223 C CA . HIS D 1 54 ? 20.325 53.943 21.341 1.00 68.69 41 HIS D CA 1
ATOM 2224 C C . HIS D 1 54 ? 21.292 52.760 21.229 1.00 66.68 41 HIS D C 1
ATOM 2225 O O . HIS D 1 54 ? 21.682 52.252 22.282 1.00 64.88 41 HIS D O 1
ATOM 2232 N N . VAL D 1 55 ? 21.649 52.317 20.021 1.00 64.69 42 VAL D N 1
ATOM 2233 C CA . VAL D 1 55 ? 22.482 51.092 19.842 1.00 63.71 42 VAL D CA 1
ATOM 2234 C C . VAL D 1 55 ? 23.802 51.466 19.176 1.00 64.41 42 VAL D C 1
ATOM 2235 O O . VAL D 1 55 ? 23.831 52.431 18.417 1.00 70.26 42 VAL D O 1
ATOM 2239 N N . ARG D 1 56 ? 24.856 50.730 19.507 1.00 61.86 43 ARG D N 1
ATOM 2240 C CA . ARG D 1 56 ? 26.188 50.765 18.848 1.00 66.61 43 ARG D CA 1
ATOM 2241 C C . ARG D 1 56 ? 26.299 49.493 17.996 1.00 64.06 43 ARG D C 1
ATOM 2242 O O . ARG D 1 56 ? 26.117 48.382 18.548 1.00 61.63 43 ARG D O 1
ATOM 2250 N N . ALA D 1 57 ? 26.501 49.647 16.691 1.00 63.00 44 ALA D N 1
ATOM 2251 C CA . ALA D 1 57 ? 26.589 48.521 15.726 1.00 61.55 44 ALA D CA 1
ATOM 2252 C C . ALA D 1 57 ? 28.061 48.205 15.493 1.00 62.41 44 ALA D C 1
ATOM 2253 O O . ALA D 1 57 ? 28.823 49.136 15.226 1.00 66.85 44 ALA D O 1
ATOM 2255 N N . THR D 1 58 ? 28.439 46.939 15.635 1.00 63.90 45 THR D N 1
ATOM 2256 C CA . THR D 1 58 ? 29.819 46.444 15.401 1.00 65.31 45 THR D CA 1
ATOM 2257 C C . THR D 1 58 ? 29.756 45.293 14.398 1.00 64.32 45 THR D C 1
ATOM 2258 O O . THR D 1 58 ? 28.909 44.402 14.573 1.00 59.73 45 THR D O 1
ATOM 2262 N N . VAL D 1 59 ? 30.621 45.326 13.391 1.00 65.14 46 VAL D N 1
ATOM 2263 C CA . VAL D 1 59 ? 30.778 44.230 12.400 1.00 66.85 46 VAL D CA 1
ATOM 2264 C C . VAL D 1 59 ? 31.560 43.099 13.073 1.00 69.67 46 VAL D C 1
ATOM 2265 O O . VAL D 1 59 ? 32.588 43.375 13.701 1.00 72.45 46 VAL D O 1
ATOM 2269 N N . MET D 1 60 ? 31.078 41.867 12.925 1.00 68.83 47 MET D N 1
ATOM 2270 C CA . MET D 1 60 ? 31.672 40.638 13.500 1.00 70.41 47 MET D CA 1
ATOM 2271 C C . MET D 1 60 ? 31.665 39.564 12.409 1.00 71.70 47 MET D C 1
ATOM 2272 O O . MET D 1 60 ? 30.669 39.481 11.686 1.00 67.23 47 MET D O 1
ATOM 2277 N N . ARG D 1 61 ? 32.755 38.813 12.252 1.00 74.78 48 ARG D N 1
ATOM 2278 C CA . ARG D 1 61 ? 32.796 37.677 11.289 1.00 77.43 48 ARG D CA 1
ATOM 2279 C C . ARG D 1 61 ? 31.970 36.526 11.868 1.00 77.22 48 ARG D C 1
ATOM 2280 O O . ARG D 1 61 ? 32.029 36.327 13.084 1.00 77.94 48 ARG D O 1
ATOM 2288 N N . GLU D 1 62 ? 31.214 35.831 11.013 1.00 79.91 49 GLU D N 1
ATOM 2289 C CA . GLU D 1 62 ? 30.508 34.544 11.286 1.00 80.81 49 GLU D CA 1
ATOM 2290 C C . GLU D 1 62 ? 31.365 33.647 12.182 1.00 82.83 49 GLU D C 1
ATOM 2291 O O . GLU D 1 62 ? 32.589 33.569 11.936 1.00 82.18 49 GLU D O 1
ATOM 2297 N N . GLY D 1 63 ? 30.747 32.990 13.171 1.00 84.70 50 GLY D N 1
ATOM 2298 C CA . GLY D 1 63 ? 31.375 31.951 14.011 1.00 83.91 50 GLY D CA 1
ATOM 2299 C C . GLY D 1 63 ? 32.584 32.442 14.797 1.00 85.30 50 GLY D C 1
ATOM 2300 O O . GLY D 1 63 ? 33.419 31.601 15.158 1.00 88.13 50 GLY D O 1
ATOM 2301 N N . SER D 1 64 ? 32.696 33.751 15.033 1.00 88.34 51 SER D N 1
ATOM 2302 C CA . SER D 1 64 ? 33.685 34.339 15.967 1.00 85.00 51 SER D CA 1
ATOM 2303 C C . SER D 1 64 ? 33.280 33.942 17.378 1.00 84.74 51 SER D C 1
ATOM 2304 O O . SER D 1 64 ? 32.092 33.751 17.640 1.00 76.69 51 SER D O 1
ATOM 2307 N N . PRO D 1 65 ? 34.235 33.825 18.330 1.00 88.34 52 PRO D N 1
ATOM 2308 C CA . PRO D 1 65 ? 33.888 33.582 19.732 1.00 87.48 52 PRO D CA 1
ATOM 2309 C C . PRO D 1 65 ? 32.927 34.675 20.238 1.00 85.17 52 PRO D C 1
ATOM 2310 O O . PRO D 1 65 ? 33.280 35.844 20.206 1.00 85.58 52 PRO D O 1
ATOM 2314 N N . THR D 1 66 ? 31.720 34.271 20.641 1.00 83.20 53 THR D N 1
ATOM 2315 C CA . THR D 1 66 ? 30.684 35.152 21.238 1.00 81.44 53 THR D CA 1
ATOM 2316 C C . THR D 1 66 ? 31.047 35.394 22.710 1.00 79.21 53 THR D C 1
ATOM 2317 O O . THR D 1 66 ? 31.303 34.396 23.433 1.00 81.17 53 THR D O 1
ATOM 2321 N N . THR D 1 67 ? 31.097 36.657 23.140 1.00 75.95 54 THR D N 1
ATOM 2322 C CA . THR D 1 67 ? 31.001 37.043 24.578 1.00 73.84 54 THR D CA 1
ATOM 2323 C C . THR D 1 67 ? 29.631 36.590 25.102 1.00 67.82 54 THR D C 1
ATOM 2324 O O . THR D 1 67 ? 28.630 36.869 24.408 1.00 69.42 54 THR D O 1
ATOM 2328 N N . GLN D 1 68 ? 29.576 35.920 26.259 1.00 67.95 55 GLN D N 1
ATOM 2329 C CA . GLN D 1 68 ? 28.320 35.327 26.797 1.00 65.07 55 GLN D CA 1
ATOM 2330 C C . GLN D 1 68 ? 27.644 36.345 27.730 1.00 62.56 55 GLN D C 1
ATOM 2331 O O . GLN D 1 68 ? 27.617 36.143 28.965 1.00 59.08 55 GLN D O 1
ATOM 2337 N N . ASP D 1 69 ? 27.119 37.412 27.121 1.00 61.29 56 ASP D N 1
ATOM 2338 C CA . ASP D 1 69 ? 26.296 38.462 27.772 1.00 60.10 56 ASP D CA 1
ATOM 2339 C C . ASP D 1 69 ? 25.243 38.929 26.763 1.00 55.67 56 ASP D C 1
ATOM 2340 O O . ASP D 1 69 ? 25.370 38.580 25.605 1.00 51.75 56 ASP D O 1
ATOM 2345 N N . PHE D 1 70 ? 24.243 39.686 27.213 1.00 57.80 57 PHE D N 1
ATOM 2346 C CA . PHE D 1 70 ? 23.214 40.359 26.385 1.00 55.89 57 PHE D CA 1
ATOM 2347 C C . PHE D 1 70 ? 23.234 41.846 26.745 1.00 56.71 57 PHE D C 1
ATOM 2348 O O . PHE D 1 70 ? 23.103 42.166 27.932 1.00 54.51 57 PHE D O 1
ATOM 2356 N N . ARG D 1 71 ? 23.380 42.697 25.732 1.00 56.35 58 ARG D N 1
ATOM 2357 C CA . ARG D 1 71 ? 23.406 44.168 25.845 1.00 59.15 58 ARG D CA 1
ATOM 2358 C C . ARG D 1 71 ? 22.302 44.780 24.980 1.00 58.58 58 ARG D C 1
ATOM 2359 O O . ARG D 1 71 ? 22.305 44.533 23.755 1.00 56.00 58 ARG D O 1
ATOM 2367 N N . CYS D 1 72 ? 21.420 45.564 25.600 1.00 57.08 59 CYS D N 1
ATOM 2368 C CA . CYS D 1 72 ? 20.325 46.333 24.945 1.00 59.62 59 CYS D CA 1
ATOM 2369 C C . CYS D 1 72 ? 20.875 47.320 23.913 1.00 61.33 59 CYS D C 1
ATOM 2370 O O . CYS D 1 72 ? 20.142 47.601 22.923 1.00 65.57 59 CYS D O 1
ATOM 2373 N N . ASP D 1 73 ? 22.103 47.814 24.117 1.00 60.94 60 ASP D N 1
ATOM 2374 C CA . ASP D 1 73 ? 22.684 48.941 23.343 1.00 62.31 60 ASP D CA 1
ATOM 2375 C C . ASP D 1 73 ? 23.657 48.430 22.273 1.00 60.97 60 ASP D C 1
ATOM 2376 O O . ASP D 1 73 ? 24.360 49.265 21.689 1.00 62.50 60 ASP D O 1
ATOM 2381 N N . ARG D 1 74 ? 23.717 47.122 22.030 1.00 60.94 61 ARG D N 1
ATOM 2382 C CA . ARG D 1 74 ? 24.626 46.519 21.029 1.00 61.45 61 ARG D CA 1
ATOM 2383 C C . ARG D 1 74 ? 23.814 45.866 19.896 1.00 61.05 61 ARG D C 1
ATOM 2384 O O . ARG D 1 74 ? 22.806 45.193 20.168 1.00 58.33 61 ARG D O 1
ATOM 2392 N N . VAL D 1 75 ? 24.271 46.049 18.659 1.00 59.73 62 VAL D N 1
ATOM 2393 C CA . VAL D 1 75 ? 23.808 45.280 17.472 1.00 58.37 62 VAL D CA 1
ATOM 2394 C C . VAL D 1 75 ? 25.050 44.710 16.780 1.00 58.69 62 VAL D C 1
ATOM 2395 O O . VAL D 1 75 ? 25.851 45.489 16.236 1.00 60.70 62 VAL D O 1
ATOM 2399 N N . TRP D 1 76 ? 25.255 43.406 16.894 1.00 58.74 63 TRP D N 1
ATOM 2400 C CA . TRP D 1 76 ? 26.231 42.663 16.059 1.00 59.84 63 TRP D CA 1
ATOM 2401 C C . TRP D 1 76 ? 25.727 42.654 14.615 1.00 57.58 63 TRP D C 1
ATOM 2402 O O . TRP D 1 76 ? 24.586 42.226 14.421 1.00 55.33 63 TRP D O 1
ATOM 2413 N N . VAL D 1 77 ? 26.534 43.143 13.674 1.00 59.02 64 VAL D N 1
ATOM 2414 C CA . VAL D 1 77 ? 26.323 42.967 12.208 1.00 60.37 64 VAL D CA 1
ATOM 2415 C C . VAL D 1 77 ? 27.210 41.807 11.755 1.00 62.57 64 VAL D C 1
ATOM 2416 O O . VAL D 1 77 ? 28.429 42.033 11.584 1.00 66.17 64 VAL D O 1
ATOM 2420 N N . VAL D 1 78 ? 26.640 40.607 11.602 1.00 63.03 65 VAL D N 1
ATOM 2421 C CA . VAL D 1 78 ? 27.412 39.357 11.332 1.00 64.74 65 VAL D CA 1
ATOM 2422 C C . VAL D 1 78 ? 27.640 39.219 9.817 1.00 70.58 65 VAL D C 1
ATOM 2423 O O . VAL D 1 78 ? 26.647 39.130 9.064 1.00 68.46 65 VAL D O 1
ATOM 2427 N N . VAL D 1 79 ? 28.908 39.188 9.401 1.00 69.87 66 VAL D N 1
ATOM 2428 C CA . VAL D 1 79 ? 29.338 39.174 7.971 1.00 72.28 66 VAL D CA 1
ATOM 2429 C C . VAL D 1 79 ? 30.137 37.901 7.673 1.00 72.00 66 VAL D C 1
ATOM 2430 O O . VAL D 1 79 ? 30.749 37.358 8.600 1.00 71.58 66 VAL D O 1
ATOM 2434 N N . ASN D 1 80 ? 30.161 37.491 6.405 1.00 72.28 67 ASN D N 1
ATOM 2435 C CA . ASN D 1 80 ? 31.019 36.391 5.886 1.00 76.89 67 ASN D CA 1
ATOM 2436 C C . ASN D 1 80 ? 32.406 36.962 5.563 1.00 78.77 67 ASN D C 1
ATOM 2437 O O . ASN D 1 80 ? 32.626 38.155 5.829 1.00 77.94 67 ASN D O 1
ATOM 2442 N N . ASN D 1 81 ? 33.286 36.135 4.987 1.00 78.54 68 ASN D N 1
ATOM 2443 C CA . ASN D 1 81 ? 34.697 36.459 4.627 1.00 82.22 68 ASN D CA 1
ATOM 2444 C C . ASN D 1 81 ? 34.758 37.662 3.673 1.00 84.91 68 ASN D C 1
ATOM 2445 O O . ASN D 1 81 ? 35.819 38.305 3.607 1.00 87.26 68 ASN D O 1
ATOM 2450 N N . ARG D 1 82 ? 33.666 37.955 2.960 1.00 83.32 69 ARG D N 1
ATOM 2451 C CA . ARG D 1 82 ? 33.571 39.052 1.960 1.00 80.57 69 ARG D CA 1
ATOM 2452 C C . ARG D 1 82 ? 33.001 40.334 2.579 1.00 76.36 69 ARG D C 1
ATOM 2453 O O . ARG D 1 82 ? 32.937 41.333 1.851 1.00 75.21 69 ARG D O 1
ATOM 2461 N N . GLY D 1 83 ? 32.587 40.333 3.851 1.00 80.20 70 GLY D N 1
ATOM 2462 C CA . GLY D 1 83 ? 32.075 41.545 4.529 1.00 76.63 70 GLY D CA 1
ATOM 2463 C C . GLY D 1 83 ? 30.595 41.788 4.255 1.00 73.81 70 GLY D C 1
ATOM 2464 O O . GLY D 1 83 ? 30.092 42.869 4.593 1.00 74.97 70 GLY D O 1
ATOM 2465 N N . ILE D 1 84 ? 29.901 40.775 3.735 1.00 76.21 71 ILE D N 1
ATOM 2466 C CA . ILE D 1 84 ? 28.435 40.800 3.457 1.00 72.09 71 ILE D CA 1
ATOM 2467 C C . ILE D 1 84 ? 27.676 40.255 4.680 1.00 67.41 71 ILE D C 1
ATOM 2468 O O . ILE D 1 84 ? 28.077 39.214 5.220 1.00 62.38 71 ILE D O 1
ATOM 2473 N N . VAL D 1 85 ? 26.586 40.924 5.057 1.00 66.99 72 VAL D N 1
ATOM 2474 C CA . VAL D 1 85 ? 25.688 40.536 6.186 1.00 67.41 72 VAL D CA 1
ATOM 2475 C C . VAL D 1 85 ? 24.971 39.228 5.817 1.00 65.87 72 VAL D C 1
ATOM 2476 O O . VAL D 1 85 ? 24.309 39.206 4.781 1.00 65.71 72 VAL D O 1
ATOM 2480 N N . VAL D 1 86 ? 25.039 38.213 6.675 1.00 64.32 73 VAL D N 1
ATOM 2481 C CA . VAL D 1 86 ? 24.497 36.844 6.409 1.00 66.06 73 VAL D CA 1
ATOM 2482 C C . VAL D 1 86 ? 23.237 36.591 7.246 1.00 63.99 73 VAL D C 1
ATOM 2483 O O . VAL D 1 86 ? 22.508 35.658 6.910 1.00 64.06 73 VAL D O 1
ATOM 2487 N N . SER D 1 87 ? 23.021 37.349 8.324 1.00 64.90 74 SER D N 1
ATOM 2488 C CA . SER D 1 87 ? 21.892 37.173 9.274 1.00 65.80 74 SER D CA 1
ATOM 2489 C C . SER D 1 87 ? 21.307 38.545 9.578 1.00 63.94 74 SER D C 1
ATOM 2490 O O . SER D 1 87 ? 22.020 39.543 9.497 1.00 62.85 74 SER D O 1
ATOM 2493 N N . PRO D 1 88 ? 20.000 38.646 9.922 1.00 63.20 75 PRO D N 1
ATOM 2494 C CA . PRO D 1 88 ? 19.413 39.925 10.308 1.00 60.95 75 PRO D CA 1
ATOM 2495 C C . PRO D 1 88 ? 20.117 40.442 11.559 1.00 59.89 75 PRO D C 1
ATOM 2496 O O . PRO D 1 88 ? 20.129 39.753 12.576 1.00 63.15 75 PRO D O 1
ATOM 2500 N N . PRO D 1 89 ? 20.774 41.626 11.517 1.00 58.76 76 PRO D N 1
ATOM 2501 C CA . PRO D 1 89 ? 21.289 42.254 12.721 1.00 60.61 76 PRO D CA 1
ATOM 2502 C C . PRO D 1 89 ? 20.129 42.541 13.683 1.00 59.96 76 PRO D C 1
ATOM 2503 O O . PRO D 1 89 ? 19.087 42.979 13.223 1.00 58.09 76 PRO D O 1
ATOM 2507 N N . HIS D 1 90 ? 20.339 42.261 14.967 1.00 58.31 77 HIS D N 1
ATOM 2508 C CA . HIS D 1 90 ? 19.332 42.480 16.032 1.00 61.11 77 HIS D CA 1
ATOM 2509 C C . HIS D 1 90 ? 20.029 42.880 17.333 1.00 60.96 77 HIS D C 1
ATOM 2510 O O . HIS D 1 90 ? 21.240 42.593 17.480 1.00 58.92 77 HIS D O 1
ATOM 2517 N N . ILE D 1 91 ? 19.287 43.548 18.221 1.00 58.90 78 ILE D N 1
ATOM 2518 C CA . ILE D 1 91 ? 19.772 43.942 19.575 1.00 59.21 78 ILE D CA 1
ATOM 2519 C C . ILE D 1 91 ? 20.232 42.676 20.317 1.00 55.87 78 ILE D C 1
ATOM 2520 O O . ILE D 1 91 ? 19.635 41.601 20.077 1.00 55.64 78 ILE D O 1
ATOM 2525 N N . GLY D 1 92 ? 21.293 42.794 21.123 1.00 53.75 79 GLY D N 1
ATOM 2526 C CA . GLY D 1 92 ? 21.814 41.699 21.961 1.00 55.51 79 GLY D CA 1
ATOM 2527 C C . GLY D 1 92 ? 23.309 41.813 22.204 1.00 56.68 79 GLY D C 1
ATOM 2528 O O . GLY D 1 92 ? 23.805 41.298 23.200 1.00 59.88 79 GLY D O 1
#

Solvent-accessible surface area: 17959 Å² total; per-residue (Å²): 66,32,100,0,76,0,98,4,25,57,114,37,116,33,86,12,55,6,181,16,65,78,19,28,0,84,84,2,70,50,90,87,3,53,76,0,5,31,16,0,47,134,80,5,184,93,8,109,1,12,4,15,101,88,83,30,115,97,58,60,16,6,77,11,52,27,0,47,0,32,5,31,113,158,28,55,2,57,45,50,2,67,4,12,109,101,0,76,18,118,233,113,48,82,8,58,5,171,27,64,79,15,40,0,83,87,4,70,51,97,38,0,28,102,0,12,49,14,0,53,157,75,3,197,92,2,138,16,10,6,24,40,95,60,49,99,88,15,12,57,13,63,21,0,58,0,34,2,25,76,167,18,59,2,56,46,57,3,64,5,14,172,32,29,101,0,79,15,70,4,5,67,107,102,118,30,83,10,65,4,157,10,57,80,16,34,0,82,88,9,67,49,108,70,0,121,111,0,11,40,26,0,71,180,77,4,93,87,15,155,12,55,45,36,143,105,83,41,136,90,87,52,10,7,49,12,68,16,0,69,0,29,9,48,96,176,28,61,2,57,42,55,2,69,1,13,162,34,49,66,12,61,1,101,6,20,80,117,55,102,37,101,14,52,8,182,31,59,90,38,51,0,84,98,8,67,38,104,113,2,144,104,0,13,47,18,0,58,175,84,4,96,90,12,170,12,62,45,32,158,96,87,37,136,86,62,45,16,14,82,12,77,28,0,64,0,31,7,40,128,202,28,56,2,52,47,60,2,111,15,13

CATH classification: 3.30.10.10

Secondary structure (DSSP, 8-state):
--EEEEE-SSS-EEEEE--SS--B-GGGTTSBHHHHHHHHHHH-TT-EEEEEETTPPPPSEEETTEEEEEE-TTSBB-S--BB-/-EEEE---EEEE--SS--B-GGGTTSBHHHHHHHHHHH-TT-EEEEEES----EEETTEEEEEE-TTSBB-S--EE-/---EEEEE-TTS-EEEEE--SS--B-GGGTTSBHHHHHHHHHHH-TT-EEEEEETTPPPPSEEETTEEEEEE-SSSBB-S--EE-/---EEEEE-STT-EEEEE--SS--B-GGGTTSBHHHHHHHHHHH-TT-EEEEEETTPPPPSEEETTEEEEEE-TTSBB-S--EE-

Radius of gyration: 26.4 Å; Cα contacts (8 Å, |Δi|>4): 768; chains: 4; bounding box: 41×48×88 Å